Protein AF-0000000070118010 (afdb_homodimer)

Foldseek 3Di:
DFQFKKKKKKFFPWFAAVVLVVQLVVQLVVLCVVLPKDWDDWFWDPDDPDDDDGGIMTIIMHRDPVSVVVSCVPPSNVVSCVSCPVRTDIDIDMDGDDRD/DFQFKKKKKKFFPWFAAVVLVVQLVVQLVVLCVVLVKDWDDWFWDPDDPDDDDGGIMTIIMHRDPVSVVVSCVDPSNVVSCVSCPVRTDIDIDMDGDDRD

InterPro domains:
  IPR010753 Domain of unknown function DUF1330 [PF07045] (6-97)
  IPR011008 Dimeric alpha-beta barrel [SSF54909] (5-95)

Organism: Actinoplanes teichomyceticus (NCBI:txid1867)

pLDDT: mean 95.73, std 10.57, range [34.06, 98.94]

Secondary structure (DSSP, 8-state):
-----EEEEEEEEEES-HHHHHHHHHHHHHHHHHTT-EEEEEES-SEEEESS----EEEEEES-HHHHHHHHHSHHHHHHHHHHTTSEEEEEEEEEBP--/-----EEEEEEEEEES-HHHHHHHHHHHHHHHHHTT-EEEEEES-SEEEESS----EEEEEES-HHHHHHHHHSHHHHHHHHHHTTSEEEEEEEEEBP--

Nearest PDB structures (foldseek):
  2fiu-assembly1_B  TM=9.006E-01  e=1.072E-09  Agrobacterium fabrum str. C58
  3lo3-assembly2_C  TM=8.227E-01  e=6.780E-08  Colwellia psychrerythraea 34H
  2omo-assembly2_C  TM=5.994E-01  e=5.364E-05  Nitrosomonas europaea
  4dpo-assembly1_B  TM=6.432E-01  e=2.540E-04  Methanosarcina mazei Go1
  3bde-assembly1_A  TM=6.545E-01  e=8.698E-04  Mesorhizobium japonicum MAFF 303099

Radius of gyration: 16.57 Å; Cα contacts (8 Å, |Δi|>4): 464; chains: 2; bounding box: 35×44×37 Å

Sequence (200 aa):
MGAVGAYWINTFTAIHDETKLARYIDLAGPAMRAAGGVFLARGNPVHVLEGSSGLRTTVIRFDSVDAAVAAYHSPAYQEALAELGDGAERDIRILNAVDSMGAVGAYWINTFTAIHDETKLARYIDLAGPAMRAAGGVFLARGNPVHVLEGSSGLRTTVIRFDSVDAAVAAYHSPAYQEALAELGDGAERDIRILNAVDS

Solvent-accessible surface area (backbone atoms only — not comparable to full-atom values): 9981 Å² total; per-residue (Å²): 128,73,46,77,19,15,36,41,41,39,36,44,77,45,79,72,31,71,66,29,44,51,53,16,52,69,37,32,55,60,31,39,44,74,53,56,37,43,74,46,26,68,43,53,46,80,39,66,80,36,64,88,75,67,53,39,36,34,35,29,37,25,74,27,58,68,47,49,55,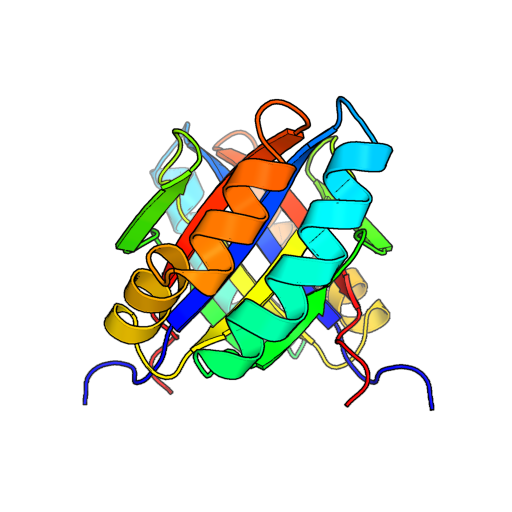46,35,63,67,29,70,56,28,44,51,15,50,61,51,24,58,83,18,48,41,50,36,28,35,32,29,53,23,48,67,125,126,73,48,80,18,15,35,39,41,40,36,43,77,44,80,72,30,72,67,29,42,51,52,15,52,68,36,33,54,60,30,40,44,76,52,57,37,42,75,47,25,70,44,54,45,81,40,65,80,35,62,86,77,65,52,40,34,35,36,30,38,28,75,26,58,68,46,48,54,45,35,62,66,28,69,57,28,43,52,15,50,60,51,24,60,82,18,48,41,51,36,29,34,32,30,53,25,48,67,125

Structure (mmCIF, N/CA/C/O backbone):
data_AF-0000000070118010-model_v1
#
loop_
_entity.id
_entity.type
_entity.pdbx_description
1 polymer 'Uncharacterized protein (DUF1330 family)'
#
loop_
_atom_site.group_PDB
_atom_site.id
_atom_site.type_symbol
_atom_site.label_atom_id
_atom_site.label_alt_id
_atom_site.label_comp_id
_atom_site.label_asym_id
_atom_site.label_entity_id
_atom_site.label_seq_id
_atom_site.pdbx_PDB_ins_code
_atom_site.Cartn_x
_atom_site.Cartn_y
_atom_site.Cartn_z
_atom_site.occupancy
_atom_site.B_iso_or_equiv
_atom_site.auth_seq_id
_atom_site.auth_comp_id
_atom_site.auth_asym_id
_atom_site.auth_atom_id
_atom_site.pdbx_PDB_model_num
ATOM 1 N N . MET A 1 1 ? -17.016 -12.477 12.883 1 34.25 1 MET A N 1
ATOM 2 C CA . MET A 1 1 ? -16.656 -11.188 13.469 1 34.25 1 MET A CA 1
ATOM 3 C C . MET A 1 1 ? -15.898 -10.328 12.461 1 34.25 1 MET A C 1
ATOM 5 O O . MET A 1 1 ? -15.031 -10.82 11.742 1 34.25 1 MET A O 1
ATOM 9 N N . GLY A 1 2 ? -16.5 -9.406 11.773 1 46.12 2 GLY A N 1
ATOM 10 C CA . GLY A 1 2 ? -15.992 -8.75 10.578 1 46.12 2 GLY A CA 1
ATOM 11 C C . GLY A 1 2 ? -14.547 -8.305 10.703 1 46.12 2 GLY A C 1
ATOM 12 O O . GLY A 1 2 ? -14.016 -8.195 11.805 1 46.12 2 GLY A O 1
ATOM 13 N N . ALA A 1 3 ? -13.719 -8.633 9.82 1 58.16 3 ALA A N 1
ATOM 14 C CA . ALA A 1 3 ? -12.305 -8.312 9.953 1 58.16 3 ALA A CA 1
ATOM 15 C C . ALA A 1 3 ? -12.109 -6.961 10.633 1 58.16 3 ALA A C 1
ATOM 17 O O . ALA A 1 3 ? -12.805 -5.992 10.32 1 58.16 3 ALA A O 1
ATOM 18 N N . VAL A 1 4 ? -11.648 -7.008 11.977 1 80.25 4 VAL A N 1
ATOM 19 C CA . VAL A 1 4 ? -11.43 -5.809 12.773 1 80.25 4 VAL A CA 1
ATOM 20 C C . VAL A 1 4 ? -10.148 -5.109 12.32 1 80.25 4 VAL A C 1
ATOM 22 O O . VAL A 1 4 ? -9.109 -5.746 12.172 1 80.25 4 VAL A O 1
ATOM 25 N N . GLY A 1 5 ? -10.32 -3.875 11.547 1 97.56 5 GLY A N 1
ATOM 26 C CA . GLY A 1 5 ? -9.188 -3.01 11.242 1 97.56 5 GLY A CA 1
ATOM 27 C C . GLY A 1 5 ? -9.18 -2.521 9.805 1 97.56 5 GLY A C 1
ATOM 28 O O . GLY A 1 5 ? -9.922 -3.037 8.969 1 97.56 5 GLY A O 1
ATOM 29 N N . ALA A 1 6 ? -8.391 -1.581 9.523 1 98.69 6 ALA A N 1
ATOM 30 C CA . ALA A 1 6 ? -8.273 -0.961 8.211 1 98.69 6 ALA A CA 1
ATOM 31 C C . ALA A 1 6 ? -6.84 -0.493 7.957 1 98.69 6 ALA A C 1
ATOM 33 O O . ALA A 1 6 ? -6.102 -0.19 8.898 1 98.69 6 ALA A O 1
ATOM 34 N N . TYR A 1 7 ? -6.516 -0.456 6.723 1 98.88 7 TYR A N 1
ATOM 35 C CA . TYR A 1 7 ? -5.203 0.046 6.328 1 98.88 7 TYR A CA 1
ATOM 36 C C . TYR A 1 7 ? -5.336 1.216 5.359 1 98.88 7 TYR A C 1
ATOM 38 O O . TYR A 1 7 ? -6.082 1.138 4.379 1 98.88 7 TYR A O 1
ATOM 46 N N . TRP A 1 8 ? -4.68 2.293 5.707 1 98.88 8 TRP A N 1
ATOM 47 C CA . TRP A 1 8 ? -4.48 3.494 4.902 1 98.88 8 TRP A CA 1
ATOM 48 C C . TRP A 1 8 ? -3.203 3.389 4.074 1 98.88 8 TRP A C 1
ATOM 50 O O . TRP A 1 8 ? -2.109 3.252 4.629 1 98.88 8 TRP A O 1
ATOM 60 N N . ILE A 1 9 ? -3.359 3.42 2.76 1 98.88 9 ILE A N 1
ATOM 61 C CA . ILE A 1 9 ? -2.211 3.439 1.86 1 98.88 9 ILE A CA 1
ATOM 62 C C . ILE A 1 9 ? -2.164 4.77 1.111 1 98.88 9 ILE A C 1
ATOM 64 O O . ILE A 1 9 ? -3.059 5.074 0.319 1 98.88 9 ILE A O 1
ATOM 68 N N . ASN A 1 10 ? -1.168 5.57 1.42 1 98.81 10 ASN A N 1
ATOM 69 C CA . ASN A 1 10 ? -0.899 6.832 0.738 1 98.81 10 ASN A CA 1
ATOM 70 C C . ASN A 1 10 ? 0.339 6.734 -0.15 1 98.81 10 ASN A C 1
ATOM 72 O O . ASN A 1 10 ? 1.46 6.625 0.35 1 98.81 10 ASN A O 1
ATOM 76 N N . THR A 1 11 ? 0.165 6.758 -1.462 1 98.19 11 THR A N 1
ATOM 77 C CA . THR A 1 11 ? 1.261 6.699 -2.424 1 98.19 11 THR A CA 1
ATOM 78 C C . THR A 1 11 ? 1.345 7.996 -3.225 1 98.19 11 THR A C 1
ATOM 80 O O . THR A 1 11 ? 0.405 8.352 -3.938 1 98.19 11 THR A O 1
ATOM 83 N N . PHE A 1 12 ? 2.475 8.695 -3.111 1 98.06 12 PHE A N 1
ATOM 84 C CA . PHE A 1 12 ? 2.668 9.891 -3.916 1 98.06 12 PHE A CA 1
ATOM 85 C C . PHE A 1 12 ? 2.941 9.531 -5.371 1 98.06 12 PHE A C 1
ATOM 87 O O . PHE A 1 12 ? 3.691 8.594 -5.652 1 98.06 12 PHE A O 1
ATOM 94 N N . THR A 1 13 ? 2.301 10.258 -6.266 1 96.69 13 THR A N 1
ATOM 95 C CA . THR A 1 13 ? 2.467 9.977 -7.688 1 96.69 13 THR A CA 1
ATOM 96 C C . THR A 1 13 ? 3.219 11.117 -8.375 1 96.69 13 THR A C 1
ATOM 98 O O . THR A 1 13 ? 3.734 10.945 -9.484 1 96.69 13 THR A O 1
ATOM 101 N N . ALA A 1 14 ? 3.252 12.258 -7.781 1 97.62 14 ALA A N 1
ATOM 102 C CA . ALA A 1 14 ? 4.047 13.398 -8.219 1 97.62 14 ALA A CA 1
ATOM 103 C C . ALA A 1 14 ? 4.336 14.344 -7.055 1 97.62 14 ALA A C 1
ATOM 105 O O . ALA A 1 14 ? 3.527 14.469 -6.133 1 97.62 14 ALA A O 1
ATOM 106 N N . ILE A 1 15 ? 5.488 15 -7.102 1 98.44 15 ILE A N 1
ATOM 107 C CA . ILE A 1 15 ? 5.844 16.062 -6.156 1 98.44 15 ILE A CA 1
ATOM 108 C C . ILE A 1 15 ? 6.238 17.312 -6.922 1 98.44 15 ILE A C 1
ATOM 110 O O . ILE A 1 15 ? 7.16 17.297 -7.738 1 98.44 15 ILE A O 1
ATOM 114 N N . HIS A 1 16 ? 5.535 18.344 -6.562 1 98.75 16 HIS A N 1
ATOM 115 C CA . HIS A 1 16 ? 5.703 19.594 -7.316 1 98.75 16 HIS A CA 1
ATOM 116 C C . HIS A 1 16 ? 6.391 20.656 -6.473 1 98.75 16 HIS A C 1
ATOM 118 O O . HIS A 1 16 ? 6.961 21.609 -7.012 1 98.75 16 HIS A O 1
ATOM 124 N N . ASP A 1 17 ? 6.301 20.625 -5.145 1 98.81 17 ASP A N 1
ATOM 125 C CA . ASP A 1 17 ? 6.816 21.641 -4.23 1 98.81 17 ASP A CA 1
ATOM 126 C C . ASP A 1 17 ? 7.316 21.016 -2.932 1 98.81 17 ASP A C 1
ATOM 128 O O . ASP A 1 17 ? 6.527 20.75 -2.021 1 98.81 17 ASP A O 1
ATOM 132 N N . GLU A 1 18 ? 8.609 20.906 -2.803 1 98.5 18 GLU A N 1
ATOM 133 C CA . GLU A 1 18 ? 9.219 20.203 -1.672 1 98.5 18 GLU A CA 1
ATOM 134 C C . GLU A 1 18 ? 8.961 20.953 -0.365 1 98.5 18 GLU A C 1
ATOM 136 O O . GLU A 1 18 ? 8.898 20.344 0.703 1 98.5 18 GLU A O 1
ATOM 141 N N . THR A 1 19 ? 8.805 22.234 -0.45 1 98.81 19 THR A N 1
ATOM 142 C CA . THR A 1 19 ? 8.547 23.031 0.751 1 98.81 19 THR A CA 1
ATOM 143 C C . THR A 1 19 ? 7.141 22.766 1.276 1 98.81 19 THR A C 1
ATOM 145 O O . THR A 1 19 ? 6.949 22.547 2.475 1 98.81 19 THR A O 1
ATOM 148 N N . LYS A 1 20 ? 6.215 22.766 0.358 1 98.81 20 LYS A N 1
ATOM 149 C CA . LYS A 1 20 ? 4.848 22.438 0.745 1 98.81 20 LYS A CA 1
ATOM 150 C C . LYS A 1 20 ? 4.766 21.016 1.304 1 98.81 20 LYS A C 1
ATOM 152 O O . LYS A 1 20 ? 4.082 20.781 2.301 1 98.81 20 LYS A O 1
ATOM 157 N N . LEU 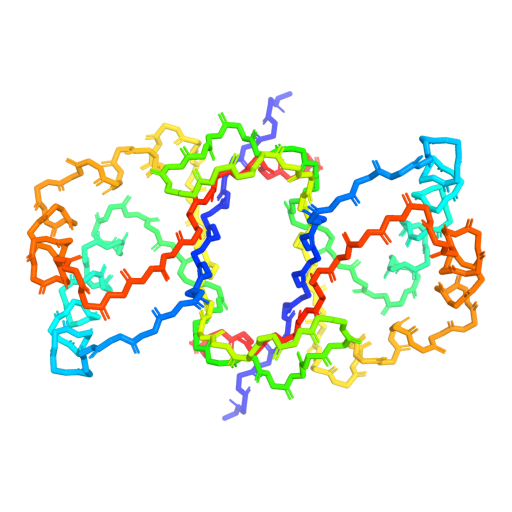A 1 21 ? 5.473 20.141 0.652 1 98.81 21 LEU A N 1
ATOM 158 C CA . LEU A 1 21 ? 5.457 18.75 1.098 1 98.81 21 LEU A CA 1
ATOM 159 C C . LEU A 1 21 ? 6.035 18.625 2.504 1 98.81 21 LEU A C 1
ATOM 161 O O . LEU A 1 21 ? 5.48 17.906 3.346 1 98.81 21 LEU A O 1
ATOM 165 N N . ALA A 1 22 ? 7.102 19.312 2.777 1 98.56 22 ALA A N 1
ATOM 166 C CA . ALA A 1 22 ? 7.719 19.234 4.102 1 98.56 22 ALA A CA 1
ATOM 167 C C . ALA A 1 22 ? 6.754 19.719 5.18 1 98.56 22 ALA A C 1
ATOM 169 O O . ALA A 1 22 ? 6.645 19.109 6.242 1 98.56 22 ALA A O 1
ATOM 170 N N . ARG A 1 23 ? 6.055 20.781 4.938 1 98.69 23 ARG A N 1
ATOM 171 C CA . ARG A 1 23 ? 5.078 21.312 5.879 1 98.69 23 ARG A CA 1
ATOM 172 C C . ARG A 1 23 ? 3.934 20.328 6.098 1 98.69 23 ARG A C 1
ATOM 174 O O . ARG A 1 23 ? 3.496 20.109 7.227 1 98.69 23 ARG A O 1
ATOM 181 N N . TYR A 1 24 ? 3.498 19.781 5.004 1 98.94 24 TYR A N 1
ATOM 182 C CA . TYR A 1 24 ? 2.457 18.766 5.082 1 98.94 24 TYR A CA 1
ATOM 183 C C . TYR A 1 24 ? 2.893 17.594 5.961 1 98.94 24 TYR A C 1
ATOM 185 O O . TYR A 1 24 ? 2.15 17.172 6.844 1 98.94 24 TYR A O 1
ATOM 193 N N . ILE A 1 25 ? 4.02 17.109 5.738 1 98.62 25 ILE A N 1
ATOM 194 C CA . ILE A 1 25 ? 4.52 15.945 6.457 1 98.62 25 ILE A CA 1
ATOM 195 C C . ILE A 1 25 ? 4.609 16.266 7.949 1 98.62 25 ILE A C 1
ATOM 197 O O . ILE A 1 25 ? 4.227 15.438 8.789 1 98.62 25 ILE A O 1
ATOM 201 N N . ASP A 1 26 ? 5.023 17.453 8.305 1 98.5 26 ASP A N 1
ATOM 202 C CA . ASP A 1 26 ? 5.188 17.891 9.688 1 98.5 26 ASP A CA 1
ATOM 203 C C . ASP A 1 26 ? 3.846 17.906 10.414 1 98.5 26 ASP A C 1
ATOM 205 O O . ASP A 1 26 ? 3.785 17.672 11.625 1 98.5 26 ASP A O 1
ATOM 209 N N . LEU A 1 27 ? 2.824 18.172 9.664 1 98.88 27 LEU A N 1
ATOM 210 C CA . LEU A 1 27 ? 1.501 18.297 10.273 1 98.88 27 LEU A CA 1
ATOM 211 C C . LEU A 1 27 ? 0.747 16.969 10.203 1 98.88 27 LEU A C 1
ATOM 213 O O . LEU A 1 27 ? 0.025 16.609 11.141 1 98.88 27 LEU A O 1
ATOM 217 N N . ALA A 1 28 ? 0.874 16.234 9.117 1 98.88 28 ALA A N 1
ATOM 218 C CA . ALA A 1 28 ? 0.081 15.039 8.867 1 98.88 28 ALA A CA 1
ATOM 219 C C . ALA A 1 28 ? 0.454 13.914 9.836 1 98.88 28 ALA A C 1
ATOM 221 O O . ALA A 1 28 ? -0.415 13.18 10.305 1 98.88 28 ALA A O 1
ATOM 222 N N . GLY A 1 29 ? 1.784 13.758 10.086 1 98.56 29 GLY A N 1
ATOM 223 C CA . GLY A 1 29 ? 2.234 12.711 10.992 1 98.56 29 GLY A CA 1
ATOM 224 C C . GLY A 1 29 ? 1.527 12.75 12.336 1 98.56 29 GLY A C 1
ATOM 225 O O . GLY A 1 29 ? 0.823 11.805 12.695 1 98.56 29 GLY A O 1
ATOM 226 N N . PRO A 1 30 ? 1.713 13.867 13.055 1 98.75 30 PRO A N 1
ATOM 227 C CA . PRO A 1 30 ? 1.027 14.008 14.344 1 98.75 30 PRO A CA 1
ATOM 228 C C . PRO A 1 30 ? -0.49 13.891 14.219 1 98.75 30 PRO A C 1
ATOM 230 O O . PRO A 1 30 ? -1.145 13.336 15.102 1 98.75 30 PRO A O 1
ATOM 233 N N . ALA A 1 31 ? -1.122 14.375 13.18 1 98.88 31 ALA A N 1
ATOM 234 C CA . ALA A 1 31 ? -2.568 14.312 12.992 1 98.88 31 ALA A CA 1
ATOM 235 C C . ALA A 1 31 ? -3.045 12.867 12.898 1 98.88 31 ALA A C 1
ATOM 237 O O . ALA A 1 31 ? -4.043 12.492 13.523 1 98.88 31 ALA A O 1
ATOM 238 N N . MET A 1 32 ? -2.328 12.055 12.117 1 98.81 32 MET A N 1
ATOM 239 C CA . MET A 1 32 ? -2.709 10.656 11.93 1 98.81 32 MET A CA 1
ATOM 240 C C . MET A 1 32 ? -2.559 9.875 13.234 1 98.81 32 MET A C 1
ATOM 242 O O . MET A 1 32 ? -3.416 9.055 13.57 1 98.81 32 MET A O 1
ATOM 246 N N . ARG A 1 33 ? -1.498 10.164 13.977 1 98.69 33 ARG A N 1
ATOM 247 C CA . ARG A 1 33 ? -1.313 9.5 15.258 1 98.69 33 ARG A CA 1
ATOM 248 C C . ARG A 1 33 ? -2.41 9.891 16.25 1 98.69 33 ARG A C 1
ATOM 250 O O . ARG A 1 33 ? -2.951 9.039 16.953 1 98.69 33 ARG A O 1
ATOM 257 N N . ALA A 1 34 ? -2.717 11.148 16.281 1 98.69 34 ALA A N 1
ATOM 258 C CA . ALA A 1 34 ? -3.752 11.648 17.188 1 98.69 34 ALA A CA 1
ATOM 259 C C . ALA A 1 34 ? -5.102 11.008 16.875 1 98.69 34 ALA A C 1
ATOM 261 O O . ALA A 1 34 ? -5.93 10.828 17.766 1 98.69 34 ALA A O 1
ATOM 262 N N . ALA A 1 35 ? -5.285 10.586 15.672 1 98.75 35 ALA A N 1
ATOM 263 C CA . ALA A 1 35 ? -6.535 9.977 15.227 1 98.75 35 ALA A CA 1
ATOM 264 C C . ALA A 1 35 ? -6.516 8.469 15.43 1 98.75 35 ALA A C 1
ATOM 266 O O . ALA A 1 35 ? -7.445 7.766 15.016 1 98.75 35 ALA A O 1
ATOM 267 N N . GLY A 1 36 ? -5.426 7.984 16 1 98.5 36 GLY A N 1
ATOM 268 C CA . GLY A 1 36 ? -5.359 6.57 16.328 1 98.5 36 GLY A CA 1
ATOM 269 C C . GLY A 1 36 ? -4.598 5.75 15.305 1 98.5 36 GLY A C 1
ATOM 270 O O . GLY A 1 36 ? -4.551 4.523 15.391 1 98.5 36 GLY A O 1
ATOM 271 N N . GLY A 1 37 ? -4.035 6.398 14.344 1 98.75 37 GLY A N 1
ATOM 272 C CA . GLY A 1 37 ? -3.264 5.68 13.344 1 98.75 37 GLY A CA 1
ATOM 273 C C . GLY A 1 37 ? -1.944 5.148 13.875 1 98.75 37 GLY A C 1
ATOM 274 O O . GLY A 1 37 ? -1.278 5.809 14.672 1 98.75 37 GLY A O 1
ATOM 275 N N . VAL A 1 38 ? -1.584 3.922 13.43 1 98.5 38 VAL A N 1
ATOM 276 C CA . VAL A 1 38 ? -0.278 3.328 13.695 1 98.5 38 VAL A CA 1
ATOM 277 C C . VAL A 1 38 ? 0.506 3.195 12.391 1 98.5 38 VAL A C 1
ATOM 279 O O . VAL A 1 38 ? 0.115 2.438 11.5 1 98.5 38 VAL A O 1
ATOM 282 N N . PHE A 1 39 ? 1.586 3.932 12.305 1 98.75 39 PHE A N 1
ATOM 283 C CA . PHE A 1 39 ? 2.422 3.84 11.109 1 98.75 39 PHE A CA 1
ATOM 284 C C . PHE A 1 39 ? 3.145 2.498 11.062 1 98.75 39 PHE A C 1
ATOM 286 O O . PHE A 1 39 ? 3.832 2.121 12.016 1 98.75 39 PHE A O 1
ATOM 293 N N . LEU A 1 40 ? 3.021 1.88 9.953 1 98.5 40 LEU A N 1
ATOM 294 C CA . LEU A 1 40 ? 3.723 0.619 9.734 1 98.5 40 LEU A CA 1
ATOM 295 C C . LEU A 1 40 ? 4.922 0.812 8.82 1 98.5 40 LEU A C 1
ATOM 297 O O . LEU A 1 40 ? 5.98 0.217 9.039 1 98.5 40 LEU A O 1
ATOM 301 N N . ALA A 1 41 ? 4.785 1.608 7.816 1 98.62 41 ALA A N 1
ATOM 302 C CA . ALA A 1 41 ? 5.812 1.976 6.844 1 98.62 41 ALA A CA 1
ATOM 303 C C . ALA A 1 41 ? 5.641 3.422 6.383 1 98.62 41 ALA A C 1
ATOM 305 O O . ALA A 1 41 ? 4.516 3.887 6.188 1 98.62 41 ALA A O 1
ATOM 306 N N . ARG A 1 42 ? 6.684 4.074 6.176 1 98.31 42 ARG A N 1
ATOM 307 C CA . ARG A 1 42 ? 6.664 5.48 5.781 1 98.31 42 ARG A CA 1
ATOM 308 C C . ARG A 1 42 ? 7.969 5.875 5.098 1 98.31 42 ARG A C 1
ATOM 310 O O . ARG A 1 42 ? 9.047 5.746 5.684 1 98.31 42 ARG A O 1
ATOM 317 N N . GLY A 1 43 ? 7.844 6.328 3.877 1 97.25 43 GLY A N 1
ATOM 318 C CA . GLY A 1 43 ? 9.016 6.781 3.145 1 97.25 43 GLY A CA 1
ATOM 319 C C . GLY A 1 43 ? 9.117 6.191 1.75 1 97.25 43 GLY A C 1
ATOM 320 O O . GLY A 1 43 ? 8.125 5.699 1.208 1 97.25 43 GLY A O 1
ATOM 321 N N . ASN A 1 44 ? 10.328 6.387 1.148 1 97.62 44 ASN A N 1
ATOM 322 C CA . ASN A 1 44 ? 10.562 5.832 -0.181 1 97.62 44 ASN A CA 1
ATOM 323 C C . ASN A 1 44 ? 10.719 4.316 -0.134 1 97.62 44 ASN A C 1
ATOM 325 O O . ASN A 1 44 ? 11.289 3.775 0.814 1 97.62 44 ASN A O 1
ATOM 329 N N . PRO A 1 45 ? 10.227 3.697 -1.211 1 98.31 45 PRO A N 1
ATOM 330 C CA . PRO A 1 45 ? 10.508 2.262 -1.275 1 98.31 45 PRO A CA 1
ATOM 331 C C . PRO A 1 45 ? 12 1.963 -1.424 1 98.31 45 PRO A C 1
ATOM 333 O O . PRO A 1 45 ? 12.727 2.73 -2.059 1 98.31 45 PRO A O 1
ATOM 336 N N . VAL A 1 46 ? 12.375 0.862 -0.857 1 97.94 46 VAL A N 1
ATOM 337 C CA . VAL A 1 46 ? 13.766 0.44 -0.978 1 97.94 46 VAL A CA 1
ATOM 338 C C . VAL A 1 46 ? 13.938 -0.445 -2.211 1 97.94 46 VAL A C 1
ATOM 340 O O . VAL A 1 46 ? 15.055 -0.653 -2.688 1 97.94 46 VAL A O 1
ATOM 343 N N . HIS A 1 47 ? 12.836 -0.993 -2.711 1 98.19 47 HIS A N 1
ATOM 344 C CA . HIS A 1 47 ? 12.773 -1.662 -4.004 1 98.19 47 HIS A CA 1
ATOM 345 C C . HIS A 1 47 ? 11.461 -1.341 -4.723 1 98.19 47 HIS A C 1
ATOM 347 O O . HIS A 1 47 ? 10.398 -1.314 -4.102 1 98.19 47 HIS A O 1
ATOM 353 N N . VAL A 1 48 ? 11.594 -1.029 -6.023 1 98.44 48 VAL A N 1
ATOM 354 C CA . VAL A 1 48 ? 10.469 -1.065 -6.953 1 98.44 48 VAL A CA 1
ATOM 355 C C . VAL A 1 48 ? 10.594 -2.283 -7.863 1 98.44 48 VAL A C 1
ATOM 357 O O . VAL A 1 48 ? 11.43 -2.311 -8.766 1 98.44 48 VAL A O 1
ATOM 360 N N . LEU A 1 49 ? 9.758 -3.254 -7.609 1 98.56 49 LEU A N 1
ATOM 361 C CA . LEU A 1 49 ? 9.852 -4.516 -8.336 1 98.56 49 LEU A CA 1
ATOM 362 C C . LEU A 1 49 ? 9.078 -4.449 -9.648 1 98.56 49 LEU A C 1
ATOM 364 O O . LEU A 1 49 ? 9.453 -5.094 -10.625 1 98.56 49 LEU A O 1
ATOM 368 N N . GLU A 1 50 ? 8.016 -3.805 -9.625 1 98.19 50 GLU A N 1
ATOM 369 C CA . GLU A 1 50 ? 7.23 -3.469 -10.805 1 98.19 50 GLU A CA 1
ATOM 370 C C . GLU A 1 50 ? 6.746 -2.023 -10.758 1 98.19 50 GLU A C 1
ATOM 372 O O . GLU A 1 50 ? 6.426 -1.506 -9.688 1 98.19 50 GLU A O 1
ATOM 377 N N . GLY A 1 51 ? 6.598 -1.39 -11.922 1 94.62 51 GLY A N 1
ATOM 378 C CA . GLY A 1 51 ? 6.254 0.021 -12 1 94.62 51 GLY A CA 1
ATOM 379 C C . GLY A 1 51 ? 7.465 0.926 -12.117 1 94.62 51 GLY A C 1
ATOM 380 O O . GLY A 1 51 ? 8.602 0.449 -12.133 1 94.62 51 GLY A O 1
ATOM 381 N N . SER A 1 52 ? 7.164 2.225 -12.289 1 86.44 52 SER A N 1
ATOM 382 C CA . SER A 1 52 ? 8.281 3.105 -12.617 1 86.44 52 SER A CA 1
ATOM 383 C C . SER A 1 52 ? 8.469 4.18 -11.547 1 86.44 52 SER A C 1
ATOM 385 O O . SER A 1 52 ? 9.516 4.824 -11.484 1 86.44 52 SER A O 1
ATOM 387 N N . SER A 1 53 ? 7.477 4.258 -10.664 1 86.12 53 SER A N 1
ATOM 388 C CA . SER A 1 53 ? 7.609 5.352 -9.703 1 86.12 53 SER A CA 1
ATOM 389 C C . SER A 1 53 ? 8.188 4.859 -8.383 1 86.12 53 SER A C 1
ATOM 391 O O . SER A 1 53 ? 7.773 3.818 -7.867 1 86.12 53 SER A O 1
ATOM 393 N N . GLY A 1 54 ? 9.148 5.605 -7.785 1 95.19 54 GLY A N 1
ATOM 394 C CA . GLY A 1 54 ? 9.75 5.293 -6.496 1 95.19 54 GLY A CA 1
ATOM 395 C C . GLY A 1 54 ? 9.484 6.352 -5.445 1 95.19 54 GLY A C 1
ATOM 396 O O . GLY A 1 54 ? 10.305 6.57 -4.551 1 95.19 54 GLY A O 1
ATOM 397 N N . LEU A 1 55 ? 8.32 7.031 -5.59 1 97.12 55 LEU A N 1
ATOM 398 C CA . LEU A 1 55 ? 8 8.094 -4.641 1 97.12 55 LEU A CA 1
ATOM 399 C C . LEU A 1 55 ? 7.43 7.512 -3.35 1 97.12 55 LEU A C 1
ATOM 401 O O . LEU A 1 55 ? 7.02 6.348 -3.316 1 97.12 55 LEU A O 1
ATOM 405 N N . ARG A 1 56 ? 7.438 8.281 -2.316 1 98.25 56 ARG A N 1
ATOM 406 C CA . ARG A 1 56 ? 7.141 7.871 -0.947 1 98.25 56 ARG A CA 1
ATOM 407 C C . ARG A 1 56 ? 5.738 7.281 -0.841 1 98.25 56 ARG A C 1
ATOM 409 O O . ARG A 1 56 ? 4.82 7.723 -1.537 1 98.25 56 ARG A O 1
ATOM 416 N N . THR A 1 57 ? 5.621 6.301 -0.02 1 98.44 57 THR A N 1
ATOM 417 C CA . THR A 1 57 ? 4.387 5.641 0.391 1 98.44 57 THR A CA 1
ATOM 418 C C . THR A 1 57 ? 4.293 5.566 1.912 1 98.44 57 THR A C 1
ATOM 420 O O . THR A 1 57 ? 5.305 5.391 2.594 1 98.44 57 THR A O 1
ATOM 423 N N . THR A 1 58 ? 3.045 5.68 2.432 1 98.81 58 THR A N 1
ATOM 424 C CA . THR A 1 58 ? 2.781 5.461 3.852 1 98.81 58 THR A CA 1
ATOM 425 C C . THR A 1 58 ? 1.713 4.391 4.043 1 98.81 58 THR A C 1
ATOM 427 O O . THR A 1 58 ? 0.708 4.375 3.33 1 98.81 58 THR A O 1
ATOM 430 N N . VAL A 1 59 ? 1.991 3.482 4.91 1 98.94 59 VAL A N 1
ATOM 431 C CA . VAL A 1 59 ? 1.025 2.482 5.355 1 98.94 59 VAL A CA 1
ATOM 432 C C . VAL A 1 59 ? 0.685 2.709 6.824 1 98.94 59 VAL A C 1
ATOM 434 O O . VAL A 1 59 ? 1.567 2.67 7.688 1 98.94 59 VAL A O 1
ATOM 437 N N . ILE A 1 60 ? -0.617 2.939 7.117 1 98.94 60 ILE A N 1
ATOM 438 C CA . ILE A 1 60 ? -1.092 3.207 8.469 1 98.94 60 ILE A CA 1
ATOM 439 C C . ILE A 1 60 ? -2.213 2.234 8.828 1 98.94 60 ILE A C 1
ATOM 441 O O . ILE A 1 60 ? -3.113 1.991 8.016 1 98.94 60 ILE A O 1
ATOM 445 N N . ARG A 1 61 ? -2.123 1.68 9.977 1 98.75 61 ARG A N 1
ATOM 446 C CA . ARG A 1 61 ? -3.211 0.854 10.484 1 98.75 61 ARG A CA 1
ATOM 447 C C . ARG A 1 61 ? -4.156 1.672 11.367 1 98.75 61 ARG A C 1
ATOM 449 O O . ARG A 1 61 ? -3.707 2.492 12.172 1 98.75 61 ARG A O 1
ATOM 456 N N . PHE A 1 62 ? -5.418 1.448 11.211 1 98.75 62 PHE A N 1
ATOM 457 C CA . PHE A 1 62 ? -6.469 1.984 12.078 1 98.75 62 PHE A CA 1
ATOM 458 C C . PHE A 1 62 ? -7.32 0.86 12.656 1 98.75 62 PHE A C 1
ATOM 460 O O . PHE A 1 62 ? -7.301 -0.263 12.148 1 98.75 62 PHE A O 1
ATOM 467 N N . ASP A 1 63 ? -8.055 1.207 13.641 1 97.94 63 ASP A N 1
ATOM 468 C CA . ASP A 1 63 ? -8.875 0.202 14.312 1 97.94 63 ASP A CA 1
ATOM 469 C C . ASP A 1 63 ? -10.094 -0.167 13.477 1 97.94 63 ASP A C 1
ATOM 471 O O . ASP A 1 63 ? -10.703 -1.219 13.68 1 97.94 63 ASP A O 1
ATOM 475 N N . SER A 1 64 ? -10.492 0.742 12.602 1 98 64 SER A N 1
ATOM 476 C CA . SER A 1 64 ? -11.656 0.527 11.742 1 98 64 SER 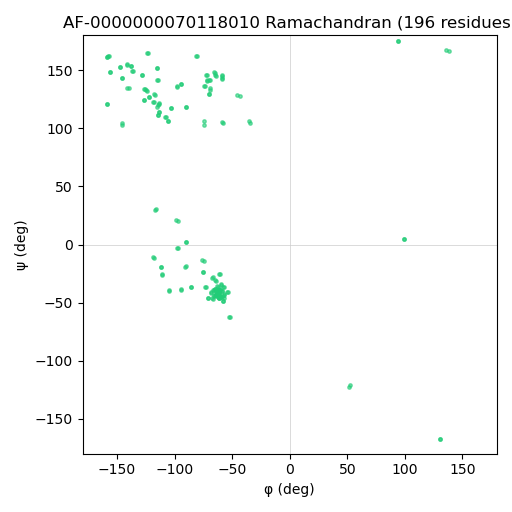A CA 1
ATOM 477 C C . SER A 1 64 ? -11.586 1.406 10.492 1 98 64 SER A C 1
ATOM 479 O O . SER A 1 64 ? -10.844 2.389 10.461 1 98 64 SER A O 1
ATOM 481 N N . VAL A 1 65 ? -12.375 1.003 9.531 1 98.38 65 VAL A N 1
ATOM 482 C CA . VAL A 1 65 ? -12.523 1.816 8.328 1 98.38 65 VAL A CA 1
ATOM 483 C C . VAL A 1 65 ? -13.055 3.197 8.703 1 98.38 65 VAL A C 1
ATOM 485 O O . VAL A 1 65 ? -12.547 4.215 8.227 1 98.38 65 VAL A O 1
ATOM 488 N N . ASP A 1 66 ? -14.086 3.279 9.586 1 98.44 66 ASP A N 1
ATOM 489 C CA . ASP A 1 66 ? -14.664 4.555 10 1 98.44 66 ASP A CA 1
ATOM 490 C C . ASP A 1 66 ? -13.609 5.453 10.641 1 98.44 66 ASP A C 1
ATOM 492 O O . ASP A 1 66 ? -13.586 6.664 10.406 1 98.44 66 ASP A O 1
ATOM 496 N N . ALA A 1 67 ? -12.797 4.852 11.406 1 98.62 67 ALA A N 1
ATOM 497 C CA . ALA A 1 67 ? -11.734 5.625 12.055 1 98.62 67 ALA A CA 1
ATOM 498 C C . ALA A 1 67 ? -10.773 6.203 11.016 1 98.62 67 ALA A C 1
ATOM 500 O O . ALA A 1 67 ? -10.344 7.355 11.141 1 98.62 67 ALA A O 1
ATOM 501 N N . ALA A 1 68 ? -10.383 5.438 10.047 1 98.81 68 ALA A N 1
ATOM 502 C CA . ALA A 1 68 ? -9.484 5.898 8.984 1 98.81 68 ALA A CA 1
ATOM 503 C C . ALA A 1 68 ? -10.117 7.047 8.195 1 98.81 68 ALA A C 1
ATOM 505 O O . ALA A 1 68 ? -9.461 8.055 7.934 1 98.81 68 ALA A O 1
ATOM 506 N N . VAL A 1 69 ? -11.383 6.84 7.848 1 98.88 69 VAL A N 1
ATOM 507 C CA . VAL A 1 69 ? -12.086 7.875 7.094 1 98.88 69 VAL A CA 1
ATOM 508 C C . VAL A 1 69 ? -12.203 9.141 7.941 1 98.88 69 VAL A C 1
ATOM 510 O O . VAL A 1 69 ? -12.008 10.25 7.441 1 98.88 69 VAL A O 1
ATOM 513 N N . ALA A 1 70 ? -12.492 8.969 9.219 1 98.88 70 ALA A N 1
ATOM 514 C CA . ALA A 1 70 ? -12.578 10.117 10.125 1 98.88 70 ALA A CA 1
ATOM 515 C C . ALA A 1 70 ? -11.242 10.844 10.219 1 98.88 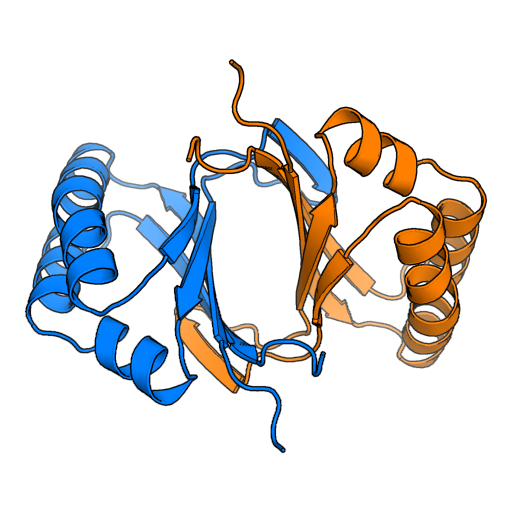70 ALA A C 1
ATOM 517 O O . ALA A 1 70 ? -11.211 12.07 10.32 1 98.88 70 ALA A O 1
ATOM 518 N N . ALA A 1 71 ? -10.18 10.102 10.25 1 98.94 71 ALA A N 1
ATOM 519 C CA . ALA A 1 71 ? -8.852 10.711 10.281 1 98.94 71 ALA A CA 1
ATOM 520 C C . ALA A 1 71 ? -8.641 11.641 9.094 1 98.94 71 ALA A C 1
ATOM 522 O O . ALA A 1 71 ? -8.109 12.734 9.234 1 98.94 71 ALA A O 1
ATOM 523 N N . TYR A 1 72 ? -9.047 11.25 7.891 1 98.94 72 TYR A N 1
ATOM 524 C CA . TYR A 1 72 ? -8.914 12.062 6.691 1 98.94 72 TYR A CA 1
ATOM 525 C C . TYR A 1 72 ? -9.656 13.383 6.844 1 98.94 72 TYR A C 1
ATOM 527 O O . TYR A 1 72 ? -9.188 14.43 6.379 1 98.94 72 TYR A O 1
ATOM 535 N N . HIS A 1 73 ? -10.758 13.297 7.559 1 98.81 73 HIS A N 1
ATOM 536 C CA . HIS A 1 73 ? -11.617 14.469 7.645 1 98.81 73 HIS A CA 1
ATOM 537 C C . HIS A 1 73 ? -11.359 15.25 8.93 1 98.81 73 HIS A C 1
ATOM 539 O O . HIS A 1 73 ? -12.031 16.25 9.188 1 98.81 73 HIS A O 1
ATOM 545 N N . SER A 1 74 ? -10.516 14.773 9.742 1 98.88 74 SER A N 1
ATOM 546 C CA . SER A 1 74 ? -10.203 15.492 10.977 1 98.88 74 SER A CA 1
ATOM 547 C C . SER A 1 74 ? -9.68 16.891 10.68 1 98.88 74 SER A C 1
ATOM 549 O O . SER A 1 74 ? -8.992 17.109 9.672 1 98.88 74 SER A O 1
ATOM 551 N N . PRO A 1 75 ? -10.008 17.875 11.539 1 98.81 75 PRO A N 1
ATOM 552 C CA . PRO A 1 75 ? -9.492 19.234 11.32 1 98.81 75 PRO A CA 1
ATOM 553 C C . PRO A 1 75 ? -7.969 19.266 11.203 1 98.81 75 PRO A C 1
ATOM 555 O O . PRO A 1 75 ? -7.434 19.984 10.344 1 98.81 75 PRO A O 1
ATOM 558 N N . ALA A 1 76 ? -7.262 18.5 12.023 1 98.88 76 ALA A N 1
ATOM 559 C CA . ALA A 1 76 ? -5.801 18.484 12.008 1 98.88 76 ALA A CA 1
ATOM 560 C C . ALA A 1 76 ? -5.273 17.984 10.672 1 98.88 76 ALA A C 1
ATOM 562 O O . ALA A 1 76 ? -4.324 18.562 10.117 1 98.88 76 ALA A O 1
ATOM 563 N N . TYR A 1 77 ? -5.855 16.922 10.109 1 98.94 77 TYR A N 1
ATOM 564 C CA . TYR A 1 77 ? -5.355 16.422 8.836 1 98.94 77 TYR A CA 1
ATOM 565 C C . TYR A 1 77 ? -5.738 17.344 7.691 1 98.94 77 TYR A C 1
ATOM 567 O O . TYR A 1 77 ? -4.969 17.516 6.738 1 98.94 77 TYR A O 1
ATOM 575 N N . GLN A 1 78 ? -6.973 17.938 7.785 1 98.88 78 GLN A N 1
ATOM 576 C CA . GLN A 1 78 ? -7.379 18.891 6.75 1 98.88 78 GLN A CA 1
ATOM 577 C C . GLN A 1 78 ? -6.457 20.094 6.723 1 98.88 78 GLN A C 1
ATOM 579 O O . GLN A 1 78 ? -6.191 20.656 5.656 1 98.88 78 GLN A O 1
ATOM 584 N N . GLU A 1 79 ? -5.98 20.547 7.844 1 98.88 79 GLU A N 1
ATOM 585 C CA . GLU A 1 79 ? -4.984 21.609 7.875 1 98.88 79 GLU A CA 1
ATOM 586 C C . GLU A 1 79 ? -3.705 21.203 7.156 1 98.88 79 GLU A C 1
ATOM 588 O O . GLU A 1 79 ? -3.111 21.984 6.418 1 98.88 79 GLU A O 1
ATOM 593 N N . ALA A 1 80 ? -3.209 19.938 7.414 1 98.88 80 ALA A N 1
ATOM 594 C CA . ALA A 1 80 ? -2.041 19.406 6.711 1 98.88 80 ALA A CA 1
ATOM 595 C C . ALA A 1 80 ? -2.262 19.422 5.199 1 98.88 80 ALA A C 1
ATOM 597 O O . ALA A 1 80 ? -1.374 19.812 4.441 1 98.88 80 ALA A O 1
ATOM 598 N N . LEU A 1 81 ? -3.486 18.953 4.758 1 98.81 81 LEU A N 1
ATOM 599 C CA . LEU A 1 81 ? -3.805 18.922 3.336 1 98.81 81 LEU A CA 1
ATOM 600 C C . LEU A 1 81 ? -3.779 20.328 2.742 1 98.81 81 LEU A C 1
ATOM 602 O O . LEU A 1 81 ? -3.355 20.516 1.6 1 98.81 81 LEU A O 1
ATOM 606 N N . ALA A 1 82 ? -4.281 21.312 3.531 1 98.88 82 ALA A N 1
ATOM 607 C CA . ALA A 1 82 ? -4.266 22.703 3.066 1 98.88 82 ALA A CA 1
ATOM 608 C C . ALA A 1 82 ? -2.838 23.172 2.818 1 98.88 82 ALA A C 1
ATOM 610 O O . ALA A 1 82 ? -2.584 23.938 1.874 1 98.88 82 ALA A O 1
ATOM 611 N N . GLU A 1 83 ? -1.887 22.812 3.617 1 98.88 83 GLU A N 1
ATOM 612 C CA . GLU A 1 83 ? -0.479 23.156 3.43 1 98.88 83 GLU A CA 1
ATOM 613 C C . GLU A 1 83 ? 0.084 22.5 2.172 1 98.88 83 GLU A C 1
ATOM 615 O O . GLU A 1 83 ? 0.906 23.094 1.471 1 98.88 83 GLU A O 1
ATOM 620 N N . LEU A 1 84 ? -0.321 21.266 1.89 1 98.81 84 LEU A N 1
ATOM 621 C CA . LEU A 1 84 ? 0.153 20.562 0.704 1 98.81 84 LEU A CA 1
ATOM 622 C C . LEU A 1 84 ? -0.364 21.219 -0.567 1 98.81 84 LEU A C 1
ATOM 624 O O . LEU A 1 84 ? 0.395 21.438 -1.517 1 98.81 84 LEU A O 1
ATOM 628 N N . GLY A 1 85 ? -1.698 21.531 -0.525 1 98.25 85 GLY A N 1
ATOM 629 C CA . GLY A 1 85 ? -2.33 22.141 -1.688 1 98.25 85 GLY A CA 1
ATOM 630 C C . GLY A 1 85 ? -2.072 21.359 -2.973 1 98.25 85 GLY A C 1
ATOM 631 O O . GLY A 1 85 ? -2.332 20.156 -3.045 1 98.25 85 GLY A O 1
ATOM 632 N N . ASP A 1 86 ? -1.461 22.109 -3.977 1 98.19 86 ASP A N 1
ATOM 633 C CA . ASP A 1 86 ? -1.14 21.484 -5.258 1 98.19 86 ASP A CA 1
ATOM 634 C C . ASP A 1 86 ? 0.319 21.031 -5.301 1 98.19 86 ASP A C 1
ATOM 636 O O . ASP A 1 86 ? 0.882 20.844 -6.379 1 98.19 86 ASP A O 1
ATOM 640 N N . GLY A 1 87 ? 0.924 20.875 -4.191 1 98.88 87 GLY A N 1
ATOM 641 C CA . GLY A 1 87 ? 2.344 20.562 -4.105 1 98.88 87 GLY A CA 1
ATOM 642 C C . GLY A 1 87 ? 2.674 19.125 -4.457 1 98.88 87 GLY A C 1
ATOM 643 O O . GLY A 1 87 ? 3.836 18.797 -4.699 1 98.88 87 GLY A O 1
ATOM 644 N N . ALA A 1 88 ? 1.613 18.281 -4.504 1 98.62 88 ALA A N 1
ATOM 645 C CA . ALA A 1 88 ? 1.823 16.875 -4.828 1 98.62 88 ALA A CA 1
ATOM 646 C C . ALA A 1 88 ? 0.535 16.234 -5.336 1 98.62 88 ALA A C 1
ATOM 648 O O . ALA A 1 88 ? -0.548 16.812 -5.195 1 98.62 88 ALA A O 1
ATOM 649 N N . GLU A 1 89 ? 0.675 15.195 -5.953 1 97.81 89 GLU A N 1
ATOM 650 C CA . GLU A 1 89 ? -0.41 14.273 -6.293 1 97.81 89 GLU A CA 1
ATOM 651 C C . GLU A 1 89 ? -0.238 12.93 -5.586 1 97.81 89 GLU A C 1
ATOM 653 O O . GLU A 1 89 ? 0.883 12.438 -5.441 1 97.81 89 GLU A O 1
ATOM 658 N N . ARG A 1 90 ? -1.37 12.398 -5.156 1 97.56 90 ARG A N 1
ATOM 659 C CA . ARG A 1 90 ? -1.332 11.164 -4.379 1 97.56 90 ARG A CA 1
ATOM 660 C C . ARG A 1 90 ? -2.486 10.242 -4.754 1 97.56 90 ARG A C 1
ATOM 662 O O . ARG A 1 90 ? -3.488 10.695 -5.316 1 97.56 90 ARG A O 1
ATOM 669 N N . ASP A 1 91 ? -2.311 8.992 -4.547 1 97.62 91 ASP A N 1
ATOM 670 C CA . ASP A 1 91 ? -3.373 8.008 -4.363 1 97.62 91 ASP A CA 1
ATOM 671 C C . ASP A 1 91 ? -3.533 7.641 -2.891 1 97.62 91 ASP A C 1
ATOM 673 O O . ASP A 1 91 ? -2.584 7.176 -2.254 1 97.62 91 ASP A O 1
ATOM 677 N N . ILE A 1 92 ? -4.688 7.91 -2.303 1 98.88 92 ILE A N 1
ATOM 678 C CA . ILE A 1 92 ? -4.988 7.496 -0.937 1 98.88 92 ILE A CA 1
ATOM 679 C C . ILE A 1 92 ? -6.191 6.559 -0.933 1 98.88 92 ILE A C 1
ATOM 681 O O . ILE A 1 92 ? -7.27 6.922 -1.405 1 98.88 92 ILE A O 1
ATOM 685 N N . ARG A 1 93 ? -6.047 5.398 -0.419 1 98.75 93 ARG A N 1
ATOM 686 C CA . ARG A 1 93 ? -7.102 4.391 -0.374 1 98.75 93 ARG A CA 1
ATOM 687 C C . ARG A 1 93 ? -7.129 3.686 0.978 1 98.75 93 ARG A C 1
ATOM 689 O O . ARG A 1 93 ? -6.125 3.67 1.694 1 98.75 93 ARG A O 1
ATOM 696 N N . ILE A 1 94 ? -8.297 3.188 1.332 1 98.81 94 ILE A N 1
ATOM 697 C CA . ILE A 1 94 ? -8.508 2.445 2.57 1 98.81 94 ILE A CA 1
ATOM 698 C C . ILE A 1 94 ? -8.938 1.017 2.246 1 98.81 94 ILE A C 1
ATOM 700 O O . ILE A 1 94 ? -9.852 0.804 1.445 1 98.81 94 ILE A O 1
ATOM 704 N N . LEU A 1 95 ? -8.258 0.038 2.83 1 98.62 95 LEU A N 1
ATOM 705 C CA . LEU A 1 95 ? -8.594 -1.375 2.688 1 98.62 95 LEU A CA 1
ATOM 706 C C . LEU A 1 95 ? -9.031 -1.968 4.023 1 98.62 95 LEU A C 1
ATOM 708 O O . LEU A 1 95 ? -8.555 -1.549 5.078 1 98.62 95 LEU A O 1
ATOM 712 N N . ASN A 1 96 ? -9.883 -3.002 3.938 1 98.31 96 ASN A N 1
ATOM 713 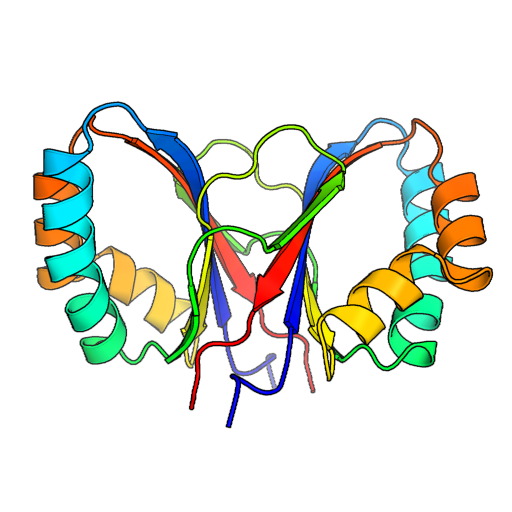C CA . ASN A 1 96 ? -10.133 -3.83 5.113 1 98.31 96 ASN A CA 1
ATOM 714 C C . ASN A 1 96 ? -8.906 -4.664 5.477 1 98.31 96 ASN A C 1
ATOM 716 O O . ASN A 1 96 ? -8.227 -5.188 4.594 1 98.31 96 ASN A O 1
ATOM 720 N N . ALA A 1 97 ? -8.742 -4.75 6.801 1 98.12 97 ALA A N 1
ATOM 721 C CA . ALA A 1 97 ? -7.801 -5.773 7.246 1 98.12 97 ALA A CA 1
ATOM 722 C C . ALA A 1 97 ? -8.305 -7.172 6.895 1 98.12 97 ALA A C 1
ATOM 724 O O . ALA A 1 97 ? -9.516 -7.418 6.895 1 98.12 97 ALA A O 1
ATOM 725 N N . VAL A 1 98 ? -7.266 -8.078 6.578 1 96.31 98 VAL A N 1
ATOM 726 C CA . VAL A 1 98 ? -7.648 -9.461 6.312 1 96.31 98 VAL A CA 1
ATOM 727 C C . VAL A 1 98 ? -8.117 -10.125 7.605 1 96.31 98 VAL A C 1
ATOM 729 O O . VAL A 1 98 ? -7.609 -9.82 8.688 1 96.31 98 VAL A O 1
ATOM 732 N N . ASP A 1 99 ? -9.219 -10.828 7.52 1 78 99 ASP A N 1
ATOM 733 C CA . ASP A 1 99 ? -9.773 -11.508 8.688 1 78 99 ASP A CA 1
ATOM 734 C C . ASP A 1 99 ? -8.766 -12.5 9.273 1 78 99 ASP A C 1
ATOM 736 O O . ASP A 1 99 ? -8.109 -13.227 8.531 1 78 99 ASP A O 1
ATOM 740 N N . SER A 1 100 ? -8.172 -12.125 10.422 1 51.28 100 SER A N 1
ATOM 741 C CA . SER A 1 100 ? -7.355 -13.094 11.148 1 51.28 100 SER A CA 1
ATOM 742 C C . SER A 1 100 ? -8.141 -14.367 11.453 1 51.28 100 SER A C 1
ATOM 744 O O . SER A 1 100 ? -9.367 -14.32 11.609 1 51.28 100 SER A O 1
ATOM 746 N N . MET B 1 1 ? 19.141 -0.989 16.156 1 34.06 1 MET B N 1
ATOM 747 C CA . MET B 1 1 ? 18.719 -2.275 15.625 1 34.06 1 MET B CA 1
ATOM 748 C C . MET B 1 1 ? 17.828 -2.082 14.391 1 34.06 1 MET B C 1
ATOM 750 O O . MET B 1 1 ? 16.953 -1.214 14.383 1 34.06 1 MET B O 1
ATOM 754 N N . GLY B 1 2 ? 18.328 -2.15 13.203 1 46.16 2 GLY B N 1
ATOM 755 C CA . GLY B 1 2 ? 17.672 -1.684 11.984 1 46.16 2 GLY B CA 1
ATOM 756 C C . GLY B 1 2 ? 16.203 -2.053 11.914 1 46.16 2 GLY B C 1
ATOM 757 O O . GLY B 1 2 ? 15.75 -2.949 12.625 1 46.16 2 GLY B O 1
ATOM 758 N N . ALA B 1 3 ? 15.359 -1.175 11.688 1 57.03 3 ALA B N 1
ATOM 759 C CA . ALA B 1 3 ? 13.93 -1.484 11.672 1 57.03 3 ALA B CA 1
ATOM 760 C C . ALA B 1 3 ? 13.68 -2.887 11.125 1 57.03 3 ALA B C 1
ATOM 762 O O . ALA B 1 3 ? 14.242 -3.271 10.102 1 57.03 3 ALA B O 1
ATOM 763 N N . VAL B 1 4 ? 13.336 -3.908 12.109 1 79.94 4 VAL B N 1
ATOM 764 C CA . VAL B 1 4 ? 13.117 -5.305 11.75 1 79.94 4 VAL B CA 1
ATOM 765 C C . VAL B 1 4 ? 11.766 -5.453 11.047 1 79.94 4 VAL B C 1
ATOM 767 O O . VAL B 1 4 ? 10.742 -4.977 11.547 1 79.94 4 VAL B O 1
ATOM 770 N N . GLY B 1 5 ? 11.781 -5.609 9.562 1 97.5 5 GLY B N 1
ATOM 771 C CA . GLY B 1 5 ? 10.594 -5.977 8.805 1 97.5 5 GLY B CA 1
ATOM 772 C C . GLY B 1 5 ? 10.445 -5.188 7.52 1 97.5 5 GLY B C 1
ATOM 773 O O . GLY B 1 5 ? 11.125 -4.184 7.316 1 97.5 5 GLY B O 1
ATOM 774 N N . ALA B 1 6 ? 9.602 -5.609 6.688 1 98.69 6 ALA B N 1
ATOM 775 C CA . ALA B 1 6 ? 9.344 -5.004 5.387 1 98.69 6 ALA B CA 1
ATOM 776 C C . ALA B 1 6 ? 7.879 -5.168 4.984 1 98.69 6 ALA B C 1
ATOM 778 O O . ALA B 1 6 ? 7.215 -6.113 5.418 1 98.69 6 ALA B O 1
ATOM 779 N N . TYR B 1 7 ? 7.445 -4.254 4.203 1 98.88 7 TYR B N 1
ATOM 780 C CA . TYR B 1 7 ? 6.086 -4.328 3.684 1 98.88 7 TYR B CA 1
ATOM 781 C C . TYR B 1 7 ? 6.078 -4.328 2.16 1 98.88 7 TYR B C 1
ATOM 783 O O . TYR B 1 7 ? 6.738 -3.498 1.529 1 98.88 7 TYR B O 1
ATOM 791 N N . TRP B 1 8 ? 5.418 -5.316 1.613 1 98.88 8 TRP B N 1
ATOM 792 C CA . TRP B 1 8 ? 5.102 -5.477 0.198 1 98.88 8 TRP B CA 1
ATOM 793 C C . TRP B 1 8 ? 3.76 -4.836 -0.137 1 98.88 8 TRP B C 1
ATOM 795 O O . TRP B 1 8 ? 2.725 -5.219 0.413 1 98.88 8 TRP B O 1
ATOM 805 N N . ILE B 1 9 ? 3.799 -3.84 -1.016 1 98.88 9 ILE B N 1
ATOM 806 C CA . ILE B 1 9 ? 2.576 -3.211 -1.502 1 98.88 9 ILE B CA 1
ATOM 807 C C . ILE B 1 9 ? 2.408 -3.492 -2.992 1 98.88 9 ILE B C 1
ATOM 809 O O . ILE B 1 9 ? 3.215 -3.045 -3.811 1 98.88 9 ILE B O 1
ATOM 813 N N . ASN B 1 10 ? 1.421 -4.273 -3.322 1 98.81 10 ASN B N 1
ATOM 814 C CA . ASN B 1 10 ? 1.045 -4.566 -4.703 1 98.81 10 ASN B CA 1
ATOM 815 C C . ASN B 1 10 ? -0.262 -3.881 -5.086 1 98.81 10 ASN B C 1
ATOM 817 O O . ASN B 1 10 ? -1.33 -4.246 -4.59 1 98.81 10 ASN B O 1
ATOM 821 N N . THR B 1 11 ? -0.205 -2.883 -5.941 1 98.19 11 THR B N 1
ATOM 822 C CA . THR B 1 11 ? -1.378 -2.156 -6.414 1 98.19 11 THR B CA 1
ATOM 823 C C . THR B 1 11 ? -1.583 -2.379 -7.91 1 98.19 11 THR B C 1
ATOM 825 O O . THR B 1 11 ? -0.721 -2.027 -8.719 1 98.19 11 THR B O 1
ATOM 828 N N . PHE B 1 12 ? -2.74 -2.941 -8.281 1 98 12 PHE B N 1
ATOM 829 C CA . PHE B 1 12 ? -3.051 -3.104 -9.695 1 98 12 PHE B CA 1
ATOM 830 C C . PHE B 1 12 ? -3.439 -1.768 -10.32 1 98 12 PHE B C 1
ATOM 832 O O . PHE B 1 12 ? -4.172 -0.983 -9.719 1 98 12 PHE B O 1
ATOM 839 N N . THR B 1 13 ? -2.904 -1.527 -11.5 1 96.69 13 THR B N 1
ATOM 840 C CA . THR B 1 13 ? -3.184 -0.265 -12.18 1 96.69 13 THR B CA 1
ATOM 841 C C . THR B 1 13 ? -4.039 -0.496 -13.422 1 96.69 13 THR B C 1
ATOM 843 O O . THR B 1 13 ? -4.645 0.441 -13.945 1 96.69 13 THR B O 1
ATOM 846 N N . ALA B 1 14 ? -4.074 -1.688 -13.922 1 97.62 14 ALA B N 1
ATOM 847 C CA . ALA B 1 14 ? -4.949 -2.117 -15.008 1 97.62 14 ALA B CA 1
ATOM 848 C C . ALA B 1 14 ? -5.176 -3.625 -14.961 1 97.62 14 ALA B C 1
ATOM 850 O O . ALA B 1 14 ? -4.297 -4.379 -14.539 1 97.62 14 ALA B O 1
ATOM 851 N N . ILE B 1 15 ? -6.344 -4.055 -15.398 1 98.44 15 ILE B N 1
ATOM 852 C CA . ILE B 1 15 ? -6.66 -5.469 -15.57 1 98.44 15 ILE B CA 1
ATOM 853 C C . ILE B 1 15 ? -7.164 -5.715 -17 1 98.44 15 ILE B C 1
ATOM 855 O O . ILE B 1 15 ? -8.148 -5.105 -17.422 1 98.44 15 ILE B O 1
ATOM 859 N N . HIS B 1 16 ? -6.48 -6.617 -17.625 1 98.75 16 HIS B N 1
ATOM 860 C CA . HIS B 1 16 ? -6.762 -6.844 -19.031 1 98.75 16 HIS B CA 1
ATOM 861 C C . HIS B 1 16 ? -7.414 -8.203 -19.25 1 98.75 16 HIS B C 1
ATOM 863 O O . HIS B 1 16 ? -8.062 -8.43 -20.281 1 98.75 16 HIS B O 1
ATOM 869 N N . ASP B 1 17 ? -7.211 -9.195 -18.391 1 98.81 17 ASP B N 1
ATOM 870 C CA . ASP B 1 17 ? -7.691 -10.562 -18.547 1 98.81 17 ASP B CA 1
ATOM 871 C C . ASP B 1 17 ? -8.047 -11.172 -17.188 1 98.81 17 ASP B C 1
ATOM 873 O O . ASP B 1 17 ? -7.172 -11.664 -16.469 1 98.81 17 ASP B O 1
ATOM 877 N N . GLU B 1 18 ? -9.32 -11.273 -16.922 1 98.5 18 GLU B N 1
ATOM 878 C CA . GLU B 1 18 ? -9.797 -11.719 -15.609 1 98.5 18 GLU B CA 1
ATOM 879 C C . GLU B 1 18 ? -9.461 -13.188 -15.367 1 98.5 18 GLU B C 1
ATOM 881 O O . GLU B 1 18 ? -9.281 -13.602 -14.219 1 98.5 18 GLU B O 1
ATOM 886 N N . THR B 1 19 ? -9.375 -13.93 -16.422 1 98.81 19 THR B N 1
ATOM 887 C CA . THR B 1 19 ? -9.047 -15.344 -16.281 1 98.81 19 THR B CA 1
ATOM 888 C C . THR B 1 19 ? -7.586 -15.523 -15.859 1 98.81 19 THR B C 1
ATOM 890 O O . THR B 1 19 ? -7.285 -16.297 -14.953 1 98.81 19 THR B O 1
ATOM 893 N N . LYS B 1 20 ? -6.738 -14.789 -16.531 1 98.81 20 LYS B N 1
ATOM 894 C CA . LYS B 1 20 ? -5.328 -14.82 -16.156 1 98.81 20 LYS B CA 1
ATOM 895 C C . LYS B 1 20 ? -5.141 -14.328 -14.719 1 98.81 20 LYS B C 1
ATOM 897 O O . LYS B 1 20 ? -4.363 -14.914 -13.961 1 98.81 20 LYS B O 1
ATOM 902 N N . LEU B 1 21 ? -5.863 -13.289 -14.398 1 98.81 21 LEU B N 1
ATOM 903 C CA . LEU B 1 21 ? -5.754 -12.742 -13.055 1 98.81 21 LEU B CA 1
ATOM 904 C C . LEU B 1 21 ? -6.207 -13.758 -12.008 1 98.81 21 LEU B C 1
ATOM 906 O O . LEU B 1 21 ? -5.555 -13.922 -10.977 1 98.81 21 LEU B O 1
ATOM 910 N N . ALA B 1 22 ? -7.266 -14.461 -12.266 1 98.62 22 ALA B N 1
ATOM 911 C CA . ALA B 1 22 ? -7.762 -15.453 -11.32 1 98.62 22 ALA B CA 1
ATOM 912 C C . ALA B 1 22 ? -6.73 -16.547 -11.086 1 98.62 22 ALA B C 1
ATOM 914 O O . ALA B 1 22 ? -6.504 -16.969 -9.945 1 98.62 22 ALA B O 1
ATOM 915 N N . ARG B 1 23 ? -6.102 -17.016 -12.109 1 98.69 23 ARG B N 1
ATOM 916 C CA . ARG B 1 23 ? -5.066 -18.047 -12 1 98.69 23 ARG B CA 1
ATOM 917 C C . ARG B 1 23 ? -3.871 -17.531 -11.211 1 98.69 23 ARG B C 1
ATOM 919 O O . ARG B 1 23 ? -3.326 -18.234 -10.367 1 98.69 23 ARG B O 1
ATOM 926 N N . TYR B 1 24 ? -3.506 -16.312 -11.523 1 98.94 24 TYR B N 1
ATOM 927 C CA . TYR B 1 24 ? -2.422 -15.672 -10.789 1 98.94 24 TYR B CA 1
ATOM 928 C C . TYR B 1 24 ? -2.734 -15.617 -9.297 1 98.94 24 TYR B C 1
ATOM 930 O O . TYR B 1 24 ? -1.899 -15.984 -8.469 1 98.94 24 TYR B O 1
ATOM 938 N N . ILE B 1 25 ? -3.857 -15.188 -8.961 1 98.62 25 ILE B N 1
ATOM 939 C CA . ILE B 1 25 ? -4.25 -15.016 -7.566 1 98.62 25 ILE B CA 1
ATOM 940 C C . ILE B 1 25 ? -4.223 -16.359 -6.855 1 98.62 25 ILE B C 1
ATOM 942 O O . ILE B 1 25 ? -3.744 -16.469 -5.723 1 98.62 25 ILE B O 1
ATOM 946 N N . ASP B 1 26 ? -4.648 -17.406 -7.52 1 98.5 26 AS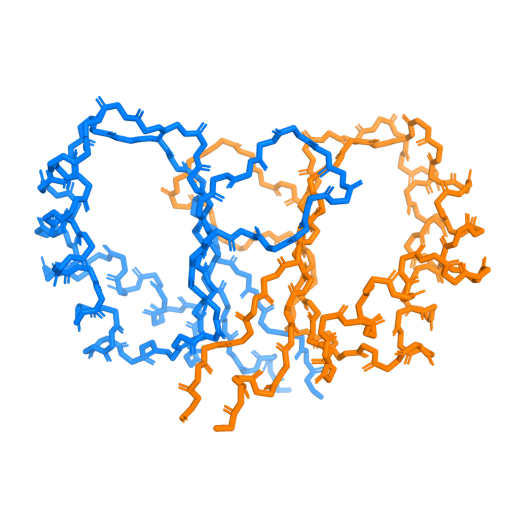P B N 1
ATOM 947 C CA . ASP B 1 26 ? -4.711 -18.75 -6.949 1 98.5 26 ASP B CA 1
ATOM 948 C C . ASP B 1 26 ? -3.314 -19.266 -6.617 1 98.5 26 ASP B C 1
ATOM 950 O O . ASP B 1 26 ? -3.143 -20.047 -5.668 1 98.5 26 ASP B O 1
ATOM 954 N N . LEU B 1 27 ? -2.371 -18.828 -7.375 1 98.88 27 LEU B N 1
ATOM 955 C CA . LEU B 1 27 ? -1.007 -19.312 -7.195 1 98.88 27 LEU B CA 1
ATOM 956 C C . LEU B 1 27 ? -0.21 -18.391 -6.289 1 98.88 27 LEU B C 1
ATOM 958 O O . LEU B 1 27 ? 0.605 -18.844 -5.484 1 98.88 27 LEU B O 1
ATOM 962 N N . ALA B 1 28 ? -0.398 -17.094 -6.414 1 98.88 28 ALA B N 1
ATOM 963 C CA . ALA B 1 28 ? 0.417 -16.094 -5.727 1 98.88 28 ALA B CA 1
ATOM 964 C C . ALA B 1 28 ? 0.176 -16.125 -4.219 1 98.88 28 ALA B C 1
ATOM 966 O O . ALA B 1 28 ? 1.112 -15.984 -3.432 1 98.88 28 ALA B O 1
ATOM 967 N N . GLY B 1 29 ? -1.114 -16.281 -3.818 1 98.62 29 GLY B N 1
ATOM 968 C CA . GLY B 1 29 ? -1.439 -16.328 -2.402 1 98.62 29 GLY B CA 1
ATOM 969 C C . GLY B 1 29 ? -0.622 -17.344 -1.636 1 98.62 29 GLY B C 1
ATOM 970 O O . GLY B 1 29 ? 0.148 -16.984 -0.742 1 98.62 29 GLY B O 1
ATOM 971 N N . PRO B 1 30 ? -0.782 -18.625 -2.014 1 98.81 30 PRO B N 1
ATOM 972 C CA . PRO B 1 30 ? 0.007 -19.672 -1.357 1 98.81 30 PRO B CA 1
ATOM 973 C C . PRO B 1 30 ? 1.511 -19.438 -1.479 1 98.81 30 PRO B C 1
ATOM 975 O O . PRO B 1 30 ? 2.262 -19.734 -0.546 1 98.81 30 PRO B O 1
ATOM 978 N N . ALA B 1 31 ? 2.021 -18.938 -2.57 1 98.88 31 ALA B N 1
ATOM 979 C CA . ALA B 1 31 ? 3.447 -18.688 -2.768 1 98.88 31 ALA B CA 1
ATOM 980 C C . ALA B 1 31 ? 3.973 -17.672 -1.756 1 98.88 31 ALA B C 1
ATOM 982 O O . ALA B 1 31 ? 5.031 -17.859 -1.159 1 98.88 31 ALA B O 1
ATOM 983 N N . MET B 1 32 ? 3.23 -16.578 -1.579 1 98.88 32 MET B N 1
ATOM 984 C CA . MET B 1 32 ? 3.65 -15.523 -0.659 1 98.88 32 MET B CA 1
ATOM 985 C C . MET B 1 32 ? 3.646 -16.016 0.781 1 98.88 32 MET B C 1
ATOM 987 O O . MET B 1 32 ? 4.559 -15.719 1.552 1 98.88 32 MET B O 1
ATOM 991 N N . ARG B 1 33 ? 2.643 -16.828 1.134 1 98.75 33 ARG B N 1
ATOM 992 C CA . ARG B 1 33 ? 2.596 -17.391 2.479 1 98.75 33 ARG B CA 1
ATOM 993 C C . ARG B 1 33 ? 3.756 -18.344 2.709 1 98.75 33 ARG B C 1
ATOM 995 O O . ARG B 1 33 ? 4.391 -18.328 3.768 1 98.75 33 ARG B O 1
ATOM 1002 N N . ALA B 1 34 ? 4.008 -19.172 1.737 1 98.75 34 ALA B N 1
ATOM 1003 C CA . ALA B 1 34 ? 5.098 -20.141 1.838 1 98.75 34 ALA B CA 1
ATOM 1004 C C . ALA B 1 34 ? 6.441 -19.438 2.012 1 98.75 34 ALA B C 1
ATOM 1006 O O . ALA B 1 34 ? 7.352 -19.969 2.65 1 98.75 34 ALA B O 1
ATOM 1007 N N . ALA B 1 35 ? 6.535 -18.234 1.553 1 98.75 35 ALA B N 1
ATOM 1008 C CA . ALA B 1 35 ? 7.77 -17.453 1.626 1 98.75 35 ALA B CA 1
ATOM 1009 C C . ALA B 1 35 ? 7.828 -16.641 2.918 1 98.75 35 ALA B C 1
ATOM 1011 O O . ALA B 1 35 ? 8.75 -15.844 3.113 1 98.75 35 ALA B O 1
ATOM 1012 N N . GLY B 1 36 ? 6.82 -16.812 3.746 1 98.5 36 GLY B N 1
ATOM 1013 C CA . GLY B 1 36 ? 6.844 -16.172 5.043 1 98.5 36 GLY B CA 1
ATOM 1014 C C . GLY B 1 36 ? 6.027 -14.891 5.086 1 98.5 36 GLY B C 1
ATOM 1015 O O . GLY B 1 36 ? 6.031 -14.172 6.09 1 98.5 36 GLY B O 1
ATOM 1016 N N . GLY B 1 37 ? 5.355 -14.602 4.027 1 98.75 37 GLY B N 1
ATOM 1017 C CA . GLY B 1 37 ? 4.527 -13.406 4.008 1 98.75 37 GLY B CA 1
ATOM 1018 C C . GLY B 1 37 ? 3.285 -13.523 4.867 1 98.75 37 GLY B C 1
ATOM 1019 O O . GLY B 1 37 ? 2.664 -14.586 4.926 1 98.75 37 GLY B O 1
ATOM 1020 N N . VAL B 1 38 ? 2.938 -12.398 5.551 1 98.5 38 VAL B N 1
ATOM 1021 C CA . VAL B 1 38 ? 1.685 -12.273 6.289 1 98.5 38 VAL B CA 1
ATOM 1022 C C . VAL B 1 38 ? 0.796 -11.227 5.629 1 98.5 38 VAL B C 1
ATOM 1024 O O . VAL B 1 38 ? 1.139 -10.039 5.605 1 98.5 38 VAL B O 1
ATOM 1027 N N . PHE B 1 39 ? -0.319 -11.664 5.098 1 98.75 39 PHE B N 1
ATOM 1028 C CA . PHE B 1 39 ? -1.252 -10.727 4.488 1 98.75 39 PHE B CA 1
ATOM 1029 C C . PHE B 1 39 ? -1.918 -9.859 5.547 1 98.75 39 PHE B C 1
ATOM 1031 O O . PHE B 1 39 ? -2.5 -10.375 6.504 1 98.75 39 PHE B O 1
ATOM 1038 N N . LEU B 1 40 ? -1.866 -8.602 5.301 1 98.5 40 LEU B N 1
ATOM 1039 C CA . LEU B 1 40 ? -2.531 -7.66 6.191 1 98.5 40 LEU B CA 1
ATOM 1040 C C . LEU B 1 40 ? -3.812 -7.125 5.562 1 98.5 40 LEU B C 1
ATOM 1042 O O . LEU B 1 40 ? -4.82 -6.953 6.254 1 98.5 40 LEU B O 1
ATOM 1046 N N . ALA B 1 41 ? -3.797 -6.867 4.312 1 98.62 41 ALA B N 1
ATOM 1047 C CA . ALA B 1 41 ? -4.918 -6.402 3.498 1 98.62 41 ALA B CA 1
ATOM 1048 C C . ALA B 1 41 ? -4.848 -6.973 2.086 1 98.62 41 ALA B C 1
ATOM 1050 O O . ALA B 1 41 ? -3.764 -7.078 1.505 1 98.62 41 ALA B O 1
ATOM 1051 N N . ARG B 1 42 ? -5.941 -7.277 1.536 1 98.31 42 ARG B N 1
ATOM 1052 C CA . ARG B 1 42 ? -6.012 -7.879 0.209 1 98.31 42 ARG B CA 1
ATOM 1053 C C . ARG B 1 42 ? -7.387 -7.66 -0.418 1 98.31 42 ARG B C 1
ATOM 1055 O O . ARG B 1 42 ? -8.406 -8.062 0.148 1 98.31 42 ARG B O 1
ATOM 1062 N N . GLY B 1 43 ? -7.379 -7.012 -1.558 1 97.31 43 GLY B N 1
ATOM 1063 C CA . GLY B 1 43 ? -8.625 -6.789 -2.271 1 97.31 43 GLY B CA 1
ATOM 1064 C C . GLY B 1 43 ? -8.82 -5.348 -2.701 1 97.31 43 GLY B C 1
ATOM 1065 O O . GLY B 1 43 ? -7.855 -4.578 -2.758 1 97.31 43 GLY B O 1
ATOM 1066 N N . ASN B 1 44 ? -10.086 -5.066 -3.131 1 97.56 44 ASN B N 1
ATOM 1067 C CA . ASN B 1 44 ? -10.414 -3.701 -3.533 1 97.56 44 ASN B CA 1
ATOM 1068 C C . ASN B 1 44 ? -10.5 -2.768 -2.328 1 97.56 44 ASN B C 1
ATOM 1070 O O . ASN B 1 44 ? -10.969 -3.17 -1.261 1 97.56 44 ASN B O 1
ATOM 1074 N N . PRO B 1 45 ? -10.086 -1.527 -2.58 1 98.31 45 PRO B N 1
ATOM 1075 C CA . PRO B 1 45 ? -10.312 -0.567 -1.497 1 98.31 45 PRO B CA 1
ATOM 1076 C C . PRO B 1 45 ? -11.797 -0.323 -1.23 1 98.31 45 PRO B C 1
ATOM 1078 O O . PRO B 1 45 ? -12.609 -0.361 -2.158 1 98.31 45 PRO B O 1
ATOM 1081 N N . VAL B 1 46 ? -12.07 -0.058 0.001 1 97.88 46 VAL B N 1
ATOM 1082 C CA . VAL B 1 46 ? -13.453 0.246 0.373 1 97.88 46 VAL B CA 1
ATOM 1083 C C . VAL B 1 46 ? -13.695 1.751 0.278 1 97.88 46 VAL B C 1
ATOM 1085 O O . VAL B 1 46 ? -14.836 2.201 0.233 1 97.88 46 VAL B O 1
ATOM 1088 N N . HIS B 1 47 ? -12.625 2.541 0.292 1 98.19 47 HIS B N 1
ATOM 1089 C CA . HIS B 1 47 ? -12.641 3.963 -0.028 1 98.19 47 HIS B CA 1
ATOM 1090 C C . HIS B 1 47 ? -11.422 4.363 -0.846 1 98.19 47 HIS B C 1
ATOM 1092 O O . HIS B 1 47 ? -10.305 3.914 -0.564 1 98.19 47 HIS B O 1
ATOM 1098 N N . VAL B 1 48 ? -11.672 5.148 -1.899 1 98.44 48 VAL B N 1
ATOM 1099 C CA . VAL B 1 48 ? -10.633 5.926 -2.564 1 98.44 48 VAL B CA 1
ATOM 1100 C C . VAL B 1 48 ? -10.781 7.402 -2.199 1 98.44 48 VAL B C 1
ATOM 1102 O O . VAL B 1 48 ? -11.695 8.078 -2.68 1 98.44 48 VAL B O 1
ATOM 1105 N N . LEU B 1 49 ? -9.898 7.863 -1.361 1 98.56 49 LEU B N 1
ATOM 1106 C CA . LEU B 1 49 ? -10 9.227 -0.85 1 98.56 49 LEU B CA 1
ATOM 1107 C C . LEU B 1 49 ? -9.344 10.219 -1.803 1 98.56 49 LEU B C 1
ATOM 1109 O O . LEU B 1 49 ? -9.781 11.367 -1.9 1 98.56 49 LEU B O 1
ATOM 1113 N N . GLU B 1 50 ? -8.312 9.82 -2.373 1 98.19 50 GLU B N 1
ATOM 1114 C CA . GLU B 1 50 ? -7.652 10.547 -3.453 1 98.19 50 GLU B CA 1
ATOM 1115 C C . GLU B 1 50 ? -7.227 9.602 -4.574 1 98.19 50 GLU B C 1
ATOM 1117 O O . GLU B 1 50 ? -6.84 8.461 -4.312 1 98.19 50 GLU B O 1
ATOM 1122 N N . GLY B 1 51 ? -7.207 10.094 -5.812 1 94.56 51 GLY B N 1
ATOM 1123 C CA . GLY B 1 51 ? -6.922 9.258 -6.973 1 94.56 51 GLY B CA 1
ATOM 1124 C C . GLY B 1 51 ? -8.172 8.719 -7.641 1 94.56 51 GLY B C 1
ATOM 1125 O O . GLY B 1 51 ? -9.289 8.984 -7.191 1 94.56 51 GLY B O 1
ATOM 1126 N N . SER B 1 52 ? -7.93 8.039 -8.773 1 86.19 52 SER B N 1
ATOM 1127 C CA . SER B 1 52 ? -9.102 7.684 -9.57 1 86.19 52 SER B CA 1
ATOM 1128 C C . SER B 1 52 ? -9.242 6.168 -9.695 1 86.19 52 SER B C 1
ATOM 1130 O O . SER B 1 52 ? -10.305 5.668 -10.062 1 86.19 52 SER B O 1
ATOM 1132 N N . SER B 1 53 ? -8.18 5.477 -9.281 1 85.94 53 SER B N 1
ATOM 1133 C CA . SER B 1 53 ? -8.273 4.035 -9.492 1 85.94 53 SER B CA 1
ATOM 1134 C C . SER B 1 53 ? -8.711 3.314 -8.227 1 85.94 53 SER B C 1
ATOM 1136 O O . SER B 1 53 ? -8.211 3.602 -7.133 1 85.94 53 SER B O 1
ATOM 1138 N N . GLY B 1 54 ? -9.656 2.35 -8.312 1 94.94 54 GLY B N 1
ATOM 1139 C CA . GLY B 1 54 ? -10.125 1.54 -7.203 1 94.94 54 GLY B CA 1
ATOM 1140 C C . GLY B 1 54 ? -9.82 0.063 -7.371 1 94.94 54 GLY B C 1
ATOM 1141 O O . GLY B 1 54 ? -10.578 -0.789 -6.898 1 94.94 54 GLY B O 1
ATOM 1142 N N . LEU B 1 55 ? -8.695 -0.212 -8.07 1 97.06 55 LEU B N 1
ATOM 1143 C CA . LEU B 1 55 ? -8.344 -1.608 -8.305 1 97.06 55 LEU B CA 1
ATOM 1144 C C . LEU B 1 55 ? -7.641 -2.207 -7.098 1 97.06 55 LEU B C 1
ATOM 1146 O O . LEU B 1 55 ? -7.18 -1.474 -6.219 1 97.06 55 LEU B O 1
ATOM 1150 N N . ARG B 1 56 ? -7.594 -3.5 -7.031 1 98.25 56 ARG B N 1
ATOM 1151 C CA . ARG B 1 56 ? -7.164 -4.277 -5.875 1 98.25 56 ARG B CA 1
ATOM 1152 C C . ARG B 1 56 ? -5.734 -3.928 -5.477 1 98.25 56 ARG B C 1
ATOM 1154 O O . ARG B 1 56 ? -4.898 -3.643 -6.336 1 98.25 56 ARG B O 1
ATOM 1161 N N . THR B 1 57 ? -5.504 -3.912 -4.211 1 98.44 57 THR B N 1
ATOM 1162 C CA . THR B 1 57 ? -4.211 -3.756 -3.553 1 98.44 57 THR B CA 1
ATOM 1163 C C . THR B 1 57 ? -3.988 -4.867 -2.531 1 98.44 57 THR B C 1
ATOM 1165 O O . THR B 1 57 ? -4.93 -5.309 -1.87 1 98.44 57 THR B O 1
ATOM 1168 N N . THR B 1 58 ? -2.699 -5.285 -2.395 1 98.81 58 THR B N 1
ATOM 1169 C CA . THR B 1 58 ? -2.307 -6.219 -1.344 1 98.81 58 THR B CA 1
ATOM 1170 C C . THR B 1 58 ? -1.182 -5.637 -0.494 1 98.81 58 THR B C 1
ATOM 1172 O O . THR B 1 58 ? -0.244 -5.039 -1.023 1 98.81 58 THR B O 1
ATOM 1175 N N . VAL B 1 59 ? -1.339 -5.742 0.778 1 98.94 59 VAL B N 1
ATOM 1176 C CA . VAL B 1 59 ? -0.297 -5.402 1.741 1 98.94 59 VAL B CA 1
ATOM 1177 C C . VAL B 1 59 ? 0.162 -6.66 2.475 1 98.94 59 VAL B C 1
ATOM 1179 O O . VAL B 1 59 ? -0.64 -7.336 3.125 1 98.94 59 VAL B O 1
ATOM 1182 N N . ILE B 1 60 ? 1.476 -6.969 2.375 1 98.94 60 ILE B N 1
ATOM 1183 C CA . ILE B 1 60 ? 2.055 -8.156 2.99 1 98.94 60 ILE B CA 1
ATOM 1184 C C . ILE B 1 60 ? 3.242 -7.762 3.865 1 98.94 60 ILE B C 1
ATOM 1186 O O . ILE B 1 60 ? 4.078 -6.949 3.457 1 98.94 60 ILE B O 1
ATOM 1190 N N . ARG B 1 61 ? 3.27 -8.297 5.031 1 98.75 61 ARG B N 1
ATOM 1191 C CA . ARG B 1 61 ? 4.434 -8.117 5.895 1 98.75 61 ARG B CA 1
ATOM 1192 C C . ARG B 1 61 ? 5.414 -9.273 5.742 1 98.75 61 ARG B C 1
ATOM 1194 O O . ARG B 1 61 ? 5.008 -10.43 5.668 1 98.75 61 ARG B O 1
ATOM 1201 N N . PHE B 1 62 ? 6.672 -8.953 5.703 1 98.75 62 PHE B N 1
ATOM 1202 C CA . PHE B 1 62 ? 7.77 -9.906 5.754 1 98.75 62 PHE B CA 1
ATOM 1203 C C . PHE B 1 62 ? 8.711 -9.594 6.906 1 98.75 62 PHE B C 1
ATOM 1205 O O . PHE B 1 62 ? 8.695 -8.484 7.445 1 98.75 62 PHE B O 1
ATOM 1212 N N . ASP B 1 63 ? 9.516 -10.555 7.207 1 97.94 63 ASP B N 1
ATOM 1213 C CA . ASP B 1 63 ? 10.43 -10.383 8.336 1 97.94 63 ASP B CA 1
ATOM 1214 C C . ASP B 1 63 ? 11.586 -9.453 7.973 1 97.94 63 ASP B C 1
ATOM 1216 O O . ASP B 1 63 ? 12.258 -8.922 8.852 1 97.94 63 ASP B O 1
ATOM 1220 N N . SER B 1 64 ? 11.867 -9.352 6.688 1 98 64 SER B N 1
ATOM 1221 C CA . SER B 1 64 ? 12.961 -8.508 6.203 1 98 64 SER B CA 1
ATOM 1222 C C . SER B 1 64 ? 12.75 -8.125 4.742 1 98 64 SER B C 1
ATOM 1224 O O . SER B 1 64 ? 11.969 -8.766 4.031 1 98 64 SER B O 1
ATOM 1226 N N . VAL B 1 65 ? 13.461 -7.102 4.371 1 98.38 65 VAL B N 1
ATOM 1227 C CA . VAL B 1 65 ? 13.469 -6.699 2.969 1 98.38 65 VAL B CA 1
ATOM 1228 C C . VAL B 1 65 ? 13.977 -7.852 2.104 1 98.38 65 VAL B C 1
ATOM 1230 O O . VAL B 1 65 ? 13.391 -8.164 1.065 1 98.38 65 VAL B O 1
ATOM 1233 N N . ASP B 1 66 ? 15.078 -8.539 2.514 1 98.44 66 ASP B N 1
ATOM 1234 C CA . ASP B 1 66 ? 15.633 -9.648 1.747 1 98.44 66 ASP B CA 1
ATOM 1235 C C . ASP B 1 66 ? 14.609 -10.758 1.56 1 98.44 66 ASP B C 1
ATOM 1237 O O . ASP B 1 66 ? 14.516 -11.352 0.481 1 98.44 66 ASP B O 1
ATOM 1241 N N . ALA B 1 67 ? 13.891 -10.992 2.576 1 98.62 67 ALA B N 1
ATOM 1242 C CA . ALA B 1 67 ? 12.859 -12.023 2.488 1 98.62 67 ALA B CA 1
ATOM 1243 C C . ALA B 1 67 ? 11.789 -11.648 1.469 1 98.62 67 ALA B C 1
ATOM 1245 O O . ALA B 1 67 ? 11.328 -12.492 0.701 1 98.62 67 ALA B O 1
ATOM 1246 N N . ALA B 1 68 ? 11.352 -10.43 1.473 1 98.81 68 ALA B N 1
ATOM 1247 C CA . ALA B 1 68 ? 10.344 -9.945 0.523 1 98.81 68 ALA B CA 1
ATOM 1248 C C . ALA B 1 68 ? 10.852 -10.055 -0.911 1 98.81 68 ALA B C 1
ATOM 1250 O O . ALA B 1 68 ? 10.133 -10.531 -1.796 1 98.81 68 ALA B O 1
ATOM 1251 N N . VAL B 1 69 ? 12.094 -9.602 -1.084 1 98.88 69 VAL B N 1
ATOM 1252 C CA . VAL B 1 69 ? 12.68 -9.664 -2.418 1 98.88 69 VAL B CA 1
ATOM 1253 C C . VAL B 1 69 ? 12.82 -11.117 -2.859 1 98.88 69 VAL B C 1
ATOM 1255 O O . VAL B 1 69 ? 12.531 -11.453 -4.012 1 98.88 69 VAL B O 1
ATOM 1258 N N . ALA B 1 70 ? 13.219 -11.977 -1.933 1 98.88 70 ALA B N 1
ATOM 1259 C CA . ALA B 1 70 ? 13.344 -13.398 -2.24 1 98.88 70 ALA B CA 1
ATOM 1260 C C . ALA B 1 70 ? 11.992 -13.992 -2.623 1 98.88 70 ALA B C 1
ATOM 1262 O O . ALA B 1 70 ? 11.914 -14.859 -3.494 1 98.88 70 ALA B O 1
ATOM 1263 N N . ALA B 1 71 ? 10.961 -13.586 -1.942 1 98.94 71 ALA B N 1
ATOM 1264 C CA . ALA B 1 71 ? 9.617 -14.055 -2.27 1 98.94 71 ALA B CA 1
ATOM 1265 C C . ALA B 1 71 ? 9.266 -13.742 -3.723 1 98.94 71 ALA B C 1
ATOM 1267 O O . ALA B 1 71 ? 8.703 -14.586 -4.426 1 98.94 71 ALA B O 1
ATOM 1268 N N . TYR B 1 72 ? 9.586 -12.562 -4.23 1 98.94 72 TYR B N 1
ATOM 1269 C CA . TYR B 1 72 ? 9.312 -12.172 -5.609 1 98.94 72 TYR B CA 1
ATOM 1270 C C . TYR B 1 72 ? 10.016 -13.109 -6.59 1 98.94 72 TYR B C 1
ATOM 1272 O O . TYR B 1 72 ? 9.461 -13.438 -7.641 1 98.94 72 TYR B O 1
ATOM 1280 N N . HIS B 1 73 ? 11.172 -13.539 -6.164 1 98.81 73 HIS B N 1
ATOM 1281 C CA . HIS B 1 73 ? 11.992 -14.32 -7.086 1 98.81 73 HIS B CA 1
ATOM 1282 C C . HIS B 1 73 ? 11.812 -15.82 -6.848 1 98.81 73 HIS B C 1
ATOM 1284 O O . HIS B 1 73 ? 12.453 -16.641 -7.512 1 98.81 73 HIS B O 1
ATOM 1290 N N . SER B 1 74 ? 11.062 -16.188 -5.883 1 98.88 74 SER B N 1
ATOM 1291 C CA . 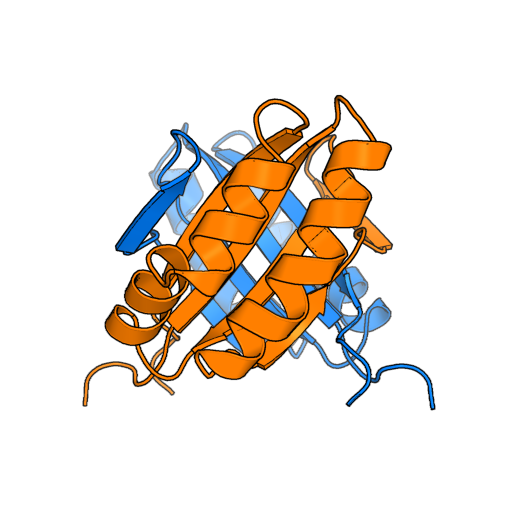SER B 1 74 ? 10.836 -17.594 -5.625 1 98.88 74 SER B CA 1
ATOM 1292 C C . SER B 1 74 ? 10.219 -18.281 -6.836 1 98.88 74 SER B C 1
ATOM 1294 O O . SER B 1 74 ? 9.438 -17.688 -7.574 1 98.88 74 SER B O 1
ATOM 1296 N N . PRO B 1 75 ? 10.578 -19.562 -7.07 1 98.81 75 PRO B N 1
ATOM 1297 C CA . PRO B 1 75 ? 9.992 -20.297 -8.195 1 98.81 75 PRO B CA 1
ATOM 1298 C C . PRO B 1 75 ? 8.461 -20.281 -8.172 1 98.81 75 PRO B C 1
ATOM 1300 O O . PRO B 1 75 ? 7.828 -20.109 -9.211 1 98.81 75 PRO B O 1
ATOM 1303 N N . ALA B 1 76 ? 7.867 -20.438 -6.992 1 98.88 76 ALA B N 1
ATOM 1304 C CA . ALA B 1 76 ? 6.414 -20.484 -6.871 1 98.88 76 ALA B CA 1
ATOM 1305 C C . ALA B 1 76 ? 5.789 -19.156 -7.297 1 98.88 76 ALA B C 1
ATOM 1307 O O . ALA B 1 76 ? 4.777 -19.141 -8 1 98.88 76 ALA B O 1
ATOM 1308 N N . TYR B 1 77 ? 6.355 -18.031 -6.891 1 98.94 77 TYR B N 1
ATOM 1309 C CA . TYR B 1 77 ? 5.773 -16.75 -7.262 1 98.94 77 TYR B CA 1
ATOM 1310 C C . TYR B 1 77 ? 6.016 -16.453 -8.734 1 98.94 77 TYR B C 1
ATOM 1312 O O . TYR B 1 77 ? 5.16 -15.859 -9.406 1 98.94 77 TYR B O 1
ATOM 1320 N N . GLN B 1 78 ? 7.23 -16.859 -9.242 1 98.88 78 GLN B N 1
ATOM 1321 C CA . GLN B 1 78 ? 7.508 -16.656 -10.656 1 98.88 78 GLN B CA 1
ATOM 1322 C C . GLN B 1 78 ? 6.539 -17.453 -11.523 1 98.88 78 GLN B C 1
ATOM 1324 O O . GLN B 1 78 ? 6.16 -17 -12.609 1 98.88 78 GLN B O 1
ATOM 1329 N N . GLU B 1 79 ? 6.141 -18.609 -11.117 1 98.88 79 GLU B N 1
ATOM 1330 C CA . GLU B 1 79 ? 5.105 -19.359 -11.828 1 98.88 79 GLU B CA 1
ATOM 1331 C C . GLU B 1 79 ? 3.789 -18.594 -11.859 1 98.88 79 GLU B C 1
ATOM 1333 O O . GLU B 1 79 ? 3.102 -18.562 -12.883 1 98.88 79 GLU B O 1
ATOM 1338 N N . ALA B 1 80 ? 3.369 -18 -10.695 1 98.94 80 ALA B N 1
ATOM 1339 C CA . ALA B 1 80 ? 2.168 -17.172 -10.641 1 98.94 80 ALA B CA 1
ATOM 1340 C C . ALA B 1 80 ? 2.256 -16 -11.625 1 98.94 80 ALA B C 1
ATOM 1342 O O . ALA B 1 80 ? 1.293 -15.711 -12.336 1 98.94 80 ALA B O 1
ATOM 1343 N N . LEU B 1 81 ? 3.457 -15.328 -11.648 1 98.88 81 LEU B N 1
ATOM 1344 C CA . LEU B 1 81 ? 3.654 -14.203 -12.555 1 98.88 81 LEU B CA 1
ATOM 1345 C C . LEU B 1 81 ? 3.525 -14.648 -14.008 1 98.88 81 LEU B C 1
ATOM 1347 O O . LEU B 1 81 ? 2.998 -13.914 -14.844 1 98.88 81 LEU B O 1
ATOM 1351 N N . ALA B 1 82 ? 4.055 -15.867 -14.312 1 98.88 82 ALA B N 1
ATOM 1352 C CA . ALA B 1 82 ? 3.941 -16.406 -15.664 1 98.88 82 ALA B CA 1
ATOM 1353 C C . ALA B 1 82 ? 2.479 -16.578 -16.062 1 98.88 82 ALA B C 1
ATOM 1355 O O . ALA B 1 82 ? 2.113 -16.344 -17.219 1 98.88 82 ALA B O 1
ATOM 1356 N N . GLU B 1 83 ? 1.608 -17 -15.195 1 98.88 83 GLU B N 1
ATOM 1357 C CA . GLU B 1 83 ? 0.177 -17.125 -15.453 1 98.88 83 GLU B CA 1
ATOM 1358 C C . GLU B 1 83 ? -0.467 -15.766 -15.695 1 98.88 83 GLU B C 1
ATOM 1360 O O . GLU B 1 83 ? -1.369 -15.633 -16.531 1 98.88 83 GLU B O 1
ATOM 1365 N N . LEU B 1 84 ? -0.04 -14.734 -14.953 1 98.88 84 LEU B N 1
ATOM 1366 C CA . LEU B 1 84 ? -0.585 -13.398 -15.125 1 98.88 84 LEU B CA 1
ATOM 1367 C C . LEU B 1 84 ? -0.208 -12.828 -16.5 1 98.88 84 LEU B C 1
ATOM 1369 O O . LEU B 1 84 ? -1.055 -12.266 -17.188 1 98.88 84 LEU B O 1
ATOM 1373 N N . GLY B 1 85 ? 1.113 -12.992 -16.828 1 98.31 85 GLY B N 1
ATOM 1374 C CA . GLY B 1 85 ? 1.613 -12.469 -18.078 1 98.31 85 GLY B CA 1
ATOM 1375 C C . GLY B 1 85 ? 1.281 -11 -18.297 1 98.31 85 GLY B C 1
ATOM 1376 O O . GLY B 1 85 ? 1.594 -10.164 -17.438 1 98.31 85 GLY B O 1
ATOM 1377 N N . ASP B 1 86 ? 0.545 -10.734 -19.438 1 98.19 86 ASP B N 1
ATOM 1378 C CA . ASP B 1 86 ? 0.141 -9.359 -19.75 1 98.19 86 ASP B CA 1
ATOM 1379 C C . ASP B 1 86 ? -1.296 -9.102 -19.312 1 98.19 86 ASP B C 1
ATOM 1381 O O . ASP B 1 86 ? -1.943 -8.172 -19.797 1 98.19 86 ASP B O 1
ATOM 1385 N N . GLY B 1 87 ? -1.793 -9.867 -18.422 1 98.88 87 GLY B N 1
ATOM 1386 C CA . GLY B 1 87 ? -3.188 -9.797 -18.016 1 98.88 87 GLY B CA 1
ATOM 1387 C C . GLY B 1 87 ? -3.488 -8.617 -17.109 1 98.88 87 GLY B C 1
ATOM 1388 O O . GLY B 1 87 ? -4.652 -8.266 -16.922 1 98.88 87 GLY B O 1
ATOM 1389 N N . ALA B 1 88 ? -2.4 -7.996 -16.594 1 98.62 88 ALA B N 1
ATOM 1390 C CA . ALA B 1 88 ? -2.582 -6.848 -15.703 1 98.62 88 ALA B CA 1
ATOM 1391 C C . ALA B 1 88 ? -1.318 -5.996 -15.648 1 98.62 88 ALA B C 1
ATOM 1393 O O . ALA B 1 88 ? -0.25 -6.426 -16.094 1 98.62 88 ALA B O 1
ATOM 1394 N N . GLU B 1 89 ? -1.464 -4.852 -15.234 1 97.81 89 GLU B N 1
ATOM 1395 C CA . GLU B 1 89 ? -0.377 -3.959 -14.836 1 97.81 89 GLU B CA 1
ATOM 1396 C C . GLU B 1 89 ? -0.429 -3.652 -13.344 1 97.81 89 GLU B C 1
ATOM 1398 O O . GLU B 1 89 ? -1.512 -3.5 -12.773 1 97.81 89 GLU B O 1
ATOM 1403 N N . ARG B 1 90 ? 0.75 -3.598 -12.766 1 97.56 90 ARG B N 1
ATOM 1404 C CA . ARG B 1 90 ? 0.833 -3.41 -11.32 1 97.56 90 ARG B CA 1
ATOM 1405 C C . ARG B 1 90 ? 1.989 -2.486 -10.953 1 97.56 90 ARG B C 1
ATOM 1407 O O . ARG B 1 90 ? 2.914 -2.297 -11.742 1 97.56 90 ARG B O 1
ATOM 1414 N N . ASP B 1 91 ? 1.893 -1.851 -9.836 1 97.62 91 ASP B N 1
ATOM 1415 C CA . ASP B 1 91 ? 3.01 -1.317 -9.062 1 97.62 91 ASP B CA 1
ATOM 1416 C C . ASP B 1 91 ? 3.311 -2.201 -7.852 1 97.62 91 ASP B C 1
ATOM 1418 O O . ASP B 1 91 ? 2.443 -2.42 -7.004 1 97.62 91 ASP B O 1
ATOM 1422 N N . ILE B 1 92 ? 4.504 -2.793 -7.801 1 98.88 92 ILE B N 1
ATOM 1423 C CA . ILE B 1 92 ? 4.938 -3.562 -6.641 1 98.88 92 ILE B CA 1
ATOM 1424 C C . ILE B 1 92 ? 6.172 -2.914 -6.02 1 98.88 92 ILE B C 1
ATOM 1426 O O . ILE B 1 92 ? 7.191 -2.738 -6.695 1 98.88 92 ILE B O 1
ATOM 1430 N N . ARG B 1 93 ? 6.121 -2.568 -4.789 1 98.75 93 ARG B N 1
ATOM 1431 C CA . ARG B 1 93 ? 7.215 -1.912 -4.082 1 98.75 93 ARG B CA 1
ATOM 1432 C C . ARG B 1 93 ? 7.387 -2.494 -2.682 1 98.75 93 ARG B C 1
ATOM 1434 O O . ARG B 1 93 ? 6.453 -3.076 -2.127 1 98.75 93 ARG B O 1
ATOM 1441 N N . ILE B 1 94 ? 8.602 -2.395 -2.17 1 98.81 94 ILE B N 1
ATOM 1442 C CA . ILE B 1 94 ? 8.945 -2.857 -0.832 1 98.81 94 ILE B CA 1
ATOM 1443 C C . ILE B 1 94 ? 9.406 -1.677 0.019 1 98.81 94 ILE B C 1
ATOM 1445 O O . ILE B 1 94 ? 10.258 -0.891 -0.407 1 98.81 94 ILE B O 1
ATOM 1449 N N . LEU B 1 95 ? 8.828 -1.533 1.197 1 98.62 95 LEU B N 1
ATOM 1450 C CA . LEU B 1 95 ? 9.203 -0.501 2.158 1 98.62 95 LEU B CA 1
ATOM 1451 C C . LEU B 1 95 ? 9.773 -1.124 3.426 1 98.62 95 LEU B C 1
ATOM 1453 O O . LEU B 1 95 ? 9.375 -2.219 3.822 1 98.62 95 LEU B O 1
ATOM 1457 N N . ASN B 1 96 ? 10.648 -0.353 4.09 1 98.31 96 ASN B N 1
ATOM 1458 C CA . ASN B 1 96 ? 11.031 -0.712 5.449 1 98.31 96 ASN B CA 1
ATOM 1459 C C . ASN B 1 96 ? 9.891 -0.501 6.434 1 98.31 96 ASN B C 1
ATOM 1461 O O . ASN B 1 96 ? 9.148 0.483 6.332 1 98.31 96 ASN B O 1
ATOM 1465 N N . ALA B 1 97 ? 9.844 -1.465 7.355 1 98.12 97 ALA B N 1
ATOM 1466 C CA . ALA B 1 97 ? 8.992 -1.188 8.508 1 98.12 97 ALA B CA 1
ATOM 1467 C C . ALA B 1 97 ? 9.516 -0 9.305 1 98.12 97 ALA B C 1
ATOM 1469 O O . ALA B 1 97 ? 10.734 0.206 9.398 1 98.12 97 ALA B O 1
ATOM 1470 N N . VAL B 1 98 ? 8.5 0.794 9.875 1 96.19 98 VAL B N 1
ATOM 1471 C CA . VAL B 1 98 ? 8.914 1.9 10.734 1 96.19 98 VAL B CA 1
ATOM 1472 C C . VAL B 1 98 ? 9.516 1.354 12.031 1 96.19 98 VAL B C 1
ATOM 1474 O O . VAL B 1 98 ? 9.078 0.318 12.531 1 96.19 98 VAL B O 1
ATOM 1477 N N . ASP B 1 99 ? 10.648 1.893 12.406 1 77.38 99 ASP B N 1
ATOM 1478 C CA . ASP B 1 99 ? 11.328 1.454 13.625 1 77.38 99 ASP B CA 1
ATOM 147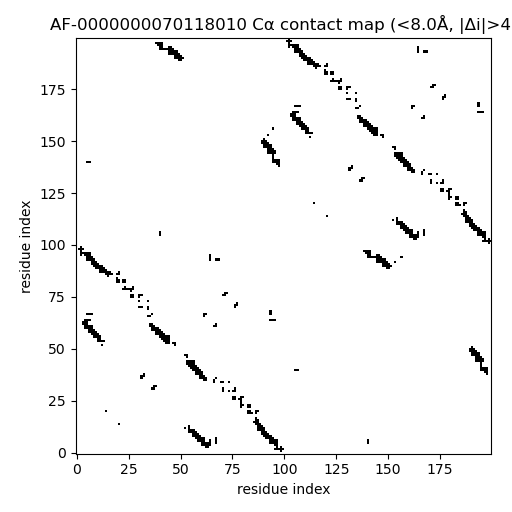9 C C . ASP B 1 99 ? 10.43 1.613 14.844 1 77.38 99 ASP B C 1
ATOM 1481 O O . ASP B 1 99 ? 9.742 2.629 14.992 1 77.38 99 ASP B O 1
ATOM 1485 N N . SER B 1 100 ? 9.898 0.479 15.312 1 50.59 100 SER B N 1
ATOM 1486 C CA . SER B 1 100 ? 9.195 0.536 16.594 1 50.59 100 SER B CA 1
ATOM 1487 C C . SER B 1 100 ? 10.102 1.08 17.688 1 50.59 100 SER B C 1
ATOM 1489 O O . SER B 1 100 ? 11.32 0.911 17.641 1 50.59 100 SER B O 1
#